Protein AF-A0A662EVR7-F1 (afdb_monomer_lite)

Sequence (201 aa):
MKKLLVILLLVCMLGIVFTGIVSAKATFGSWKKWDESLPPWDSKYWSWIIHAPGRHIPVQVLSPTGNVIFLYAGLAFLDKRDSKKRVLVIVYSSGTADKEYEIPDPRFAIAAFPLEKEEVLIMAYKIENDKSKFFEKWKIPFKDNESVIPKDTDTQFKKIFSEFIVSQMERIHETDVGKFTDQLVPRLQILNKKNYLIKPF

Radius of gyration: 19.15 Å; chains: 1; bounding box: 40×57×56 Å

Secondary structure (DSSP, 8-state):
-HHHHHHHHHHHHHHH-----------BTTB--TTT-PPPTT-TTEEES--STTS-EEEE-SSTT--EEEEEEEEEEE-SS-TT-EEEEEEEEETTS-TTSSS-SEEEEEEEEE-STTEEEEEEEEEETTEEEEEEEEEEE--TT-----TT---HHHHHHHHHHHHHHHHTT---HHHHHHHHS-EEEEEETTEEEEE--

pLDDT: mean 74.79, std 15.51, range [33.59, 94.62]

Structure (mmCIF, N/CA/C/O backbone):
data_AF-A0A662EVR7-F1
#
_entry.id   AF-A0A662EVR7-F1
#
loop_
_atom_site.group_PDB
_atom_site.id
_atom_site.type_symbol
_atom_site.label_atom_id
_atom_site.label_alt_id
_atom_site.label_comp_id
_atom_site.label_asym_id
_atom_site.label_entity_id
_atom_site.label_seq_id
_atom_site.pdbx_PDB_ins_code
_atom_site.Cartn_x
_atom_site.Cartn_y
_atom_site.Cartn_z
_atom_site.occupancy
_atom_site.B_iso_or_equiv
_atom_site.auth_seq_id
_atom_site.auth_comp_id
_atom_site.auth_asym_id
_atom_site.auth_atom_id
_atom_site.pdbx_PDB_model_num
ATOM 1 N N . MET A 1 1 ? 22.089 39.536 27.557 1.00 53.00 1 MET A N 1
ATOM 2 C CA . MET A 1 1 ? 20.693 39.105 27.812 1.00 53.00 1 MET A CA 1
ATOM 3 C C . MET A 1 1 ? 19.896 38.804 26.536 1.00 53.00 1 MET A C 1
ATOM 5 O O . MET A 1 1 ? 19.338 37.722 26.460 1.00 53.00 1 MET A O 1
ATOM 9 N N . LYS A 1 2 ? 19.899 39.659 25.496 1.00 50.12 2 LYS A N 1
ATOM 10 C CA . LYS A 1 2 ? 19.147 39.411 24.239 1.00 50.12 2 LYS A CA 1
ATOM 11 C C . LYS A 1 2 ? 19.520 38.112 23.491 1.00 50.12 2 LYS A C 1
ATOM 13 O O . LYS A 1 2 ? 18.636 37.434 22.993 1.00 50.12 2 LYS A O 1
ATOM 18 N N . LYS A 1 3 ? 20.804 37.722 23.465 1.00 51.88 3 LYS A N 1
ATOM 19 C CA . LYS A 1 3 ? 21.271 36.499 22.770 1.00 51.88 3 LYS A CA 1
ATOM 20 C C . LYS A 1 3 ? 20.808 35.189 23.435 1.00 51.88 3 LYS A C 1
ATOM 22 O O . LYS A 1 3 ? 20.534 34.226 22.736 1.00 51.88 3 LYS A O 1
ATOM 27 N N . LEU A 1 4 ? 20.666 35.178 24.764 1.00 59.06 4 LEU A N 1
ATOM 28 C CA . LEU A 1 4 ? 20.159 34.021 25.519 1.00 59.06 4 LEU A CA 1
ATOM 29 C C . LEU A 1 4 ? 18.654 33.816 25.298 1.00 59.06 4 LEU A C 1
ATOM 31 O O . LEU A 1 4 ? 18.201 32.687 25.168 1.00 59.06 4 LEU A O 1
ATOM 35 N N . LEU A 1 5 ? 17.904 34.914 25.174 1.00 60.78 5 LEU A N 1
ATOM 36 C CA . LEU A 1 5 ? 16.466 34.896 24.896 1.00 60.78 5 LEU A CA 1
ATOM 37 C C . LEU A 1 5 ? 16.150 34.344 23.497 1.00 60.78 5 LEU A C 1
ATOM 39 O O . LEU A 1 5 ? 15.198 33.590 23.346 1.00 60.78 5 LEU A O 1
ATOM 43 N N . VAL A 1 6 ? 16.983 34.656 22.496 1.00 65.56 6 VAL A N 1
ATOM 44 C CA . VAL A 1 6 ? 16.840 34.123 21.128 1.00 65.56 6 VAL A CA 1
ATOM 45 C C . VAL A 1 6 ? 17.130 32.622 21.074 1.00 65.56 6 VAL A C 1
ATOM 47 O O . VAL A 1 6 ? 16.396 31.893 20.416 1.00 65.56 6 VAL A O 1
ATOM 50 N N . ILE A 1 7 ? 18.148 32.144 21.799 1.00 66.25 7 ILE A N 1
ATOM 51 C CA . ILE A 1 7 ? 18.466 30.708 21.877 1.00 66.25 7 ILE A CA 1
ATOM 52 C C . ILE A 1 7 ? 17.344 29.948 22.596 1.00 66.25 7 ILE A C 1
ATOM 54 O O . ILE A 1 7 ? 16.928 28.895 22.123 1.00 66.25 7 ILE A O 1
ATOM 58 N N . LEU A 1 8 ? 16.795 30.505 23.682 1.00 60.19 8 LEU A N 1
ATOM 59 C CA . LEU A 1 8 ? 15.658 29.910 24.389 1.00 60.19 8 LEU A CA 1
ATOM 60 C C . LEU A 1 8 ? 14.407 29.838 23.494 1.00 60.19 8 LEU A C 1
ATOM 62 O O . LEU A 1 8 ? 13.722 28.820 23.478 1.00 60.19 8 LEU A O 1
ATOM 66 N N . LEU A 1 9 ? 14.143 30.883 22.699 1.00 58.50 9 LEU A N 1
ATOM 67 C CA . LEU A 1 9 ? 13.041 30.889 21.734 1.00 58.50 9 LEU A CA 1
ATOM 68 C C . LEU A 1 9 ? 13.241 29.852 20.621 1.00 58.50 9 LEU A C 1
ATOM 70 O O . LEU A 1 9 ? 12.284 29.185 20.244 1.00 58.50 9 LEU A O 1
ATOM 74 N N . LEU A 1 10 ? 14.468 29.691 20.115 1.00 56.59 10 LEU A N 1
ATOM 75 C CA . LEU A 1 10 ? 14.793 28.701 19.084 1.00 56.59 10 LEU A CA 1
ATOM 76 C C . LEU A 1 10 ? 14.650 27.264 19.601 1.00 56.59 10 LEU A C 1
ATOM 78 O O . LEU A 1 10 ? 14.112 26.422 18.890 1.00 56.59 10 LEU A O 1
ATOM 82 N N . VAL A 1 11 ? 15.057 26.991 20.845 1.00 57.16 11 VAL A N 1
ATOM 83 C CA . VAL A 1 11 ? 14.882 25.672 21.480 1.00 57.16 11 VAL A CA 1
ATOM 84 C C . VAL A 1 11 ? 13.404 25.391 21.780 1.00 57.16 11 VAL A C 1
ATOM 86 O O . VAL A 1 11 ? 12.945 24.274 21.551 1.00 57.16 11 VAL A O 1
ATOM 89 N N . CYS A 1 12 ? 12.622 26.396 22.191 1.00 53.69 12 CYS A N 1
ATOM 90 C CA . CYS A 1 12 ? 11.169 26.254 22.333 1.00 53.69 12 CYS A CA 1
ATOM 91 C C . CYS A 1 12 ? 10.475 26.026 20.981 1.00 53.69 12 CYS A C 1
ATOM 93 O O . CYS A 1 12 ? 9.605 25.170 20.889 1.00 53.69 12 CYS A O 1
ATOM 95 N N . MET A 1 13 ? 10.877 26.721 19.914 1.00 47.47 13 MET A N 1
ATOM 96 C CA . MET A 1 13 ? 10.299 26.540 18.574 1.00 47.47 13 MET A CA 1
ATOM 97 C C . MET A 1 13 ? 10.663 25.177 17.967 1.00 47.47 13 MET A C 1
ATOM 99 O O . MET A 1 13 ? 9.810 24.542 17.351 1.00 47.47 13 MET A O 1
ATOM 103 N N . LEU A 1 14 ? 11.882 24.676 18.202 1.00 45.19 14 LEU A N 1
ATOM 104 C CA . LEU A 1 14 ? 12.299 23.326 17.794 1.00 45.19 14 LEU A CA 1
ATOM 105 C C . LEU A 1 14 ? 11.599 22.221 18.606 1.00 45.19 14 LEU A C 1
ATOM 107 O O . LEU A 1 14 ? 11.371 21.135 18.080 1.00 45.19 14 LEU A O 1
ATOM 111 N N . GLY A 1 15 ? 11.206 22.496 19.855 1.00 40.81 15 GLY A N 1
ATOM 112 C CA . GLY A 1 15 ? 10.423 21.575 20.687 1.00 40.81 15 GLY A CA 1
ATOM 113 C C . GLY A 1 15 ? 8.924 21.524 20.361 1.00 40.81 15 GLY A C 1
ATOM 114 O O . GLY A 1 15 ? 8.238 20.612 20.818 1.00 40.81 15 GLY A O 1
ATOM 115 N N . ILE A 1 16 ? 8.403 22.478 19.579 1.00 44.59 16 ILE A N 1
ATOM 116 C CA . ILE A 1 16 ? 6.959 22.637 19.320 1.00 44.59 16 ILE A CA 1
ATOM 117 C C . ILE A 1 16 ? 6.533 22.082 17.943 1.00 44.59 16 ILE A C 1
ATOM 119 O O . ILE A 1 16 ? 5.340 21.899 17.699 1.00 44.59 16 ILE A O 1
ATOM 123 N N . VAL A 1 17 ? 7.464 21.656 17.080 1.00 40.25 17 VAL A N 1
ATOM 124 C CA . VAL A 1 17 ? 7.133 20.910 15.843 1.00 40.25 17 VAL A CA 1
ATOM 125 C C . VAL A 1 17 ? 7.050 19.397 16.100 1.00 40.25 17 VAL A C 1
ATOM 127 O O . VAL A 1 17 ? 7.588 18.575 15.372 1.00 40.25 17 VAL A O 1
ATOM 130 N N . PHE A 1 18 ? 6.341 19.008 17.154 1.00 38.09 18 PHE A N 1
ATOM 131 C CA . PHE A 1 18 ? 5.631 17.730 17.192 1.00 38.09 18 PHE A CA 1
ATOM 132 C C . PHE A 1 18 ? 4.155 18.072 17.351 1.00 38.09 18 PHE A C 1
ATOM 134 O O . PHE A 1 18 ? 3.529 17.845 18.386 1.00 38.09 18 PHE A O 1
ATOM 141 N N . THR A 1 19 ? 3.611 18.706 16.311 1.00 35.38 19 THR A N 1
ATOM 142 C CA . THR A 1 19 ? 2.1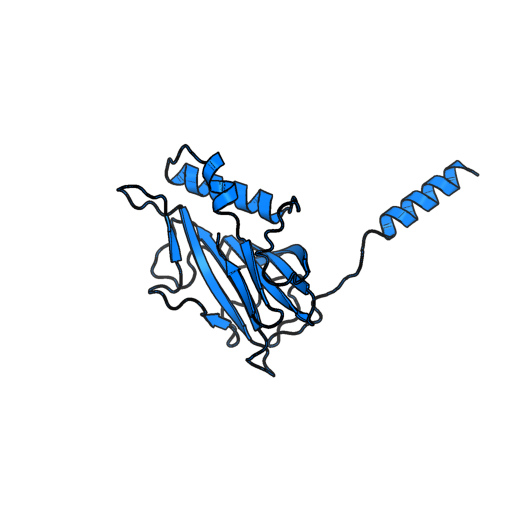79 18.936 16.176 1.00 35.38 19 THR A CA 1
ATOM 143 C C . THR A 1 19 ? 1.477 17.593 16.284 1.00 35.38 19 THR A C 1
ATOM 145 O O . THR A 1 19 ? 1.553 16.756 15.392 1.00 35.38 19 THR A O 1
ATOM 148 N N . GLY A 1 20 ? 0.837 17.384 17.434 1.00 33.59 20 GLY A N 1
ATOM 149 C CA . GLY A 1 20 ? -0.161 16.355 17.663 1.00 33.59 20 GLY A CA 1
ATOM 150 C C . GLY A 1 20 ? 0.249 14.986 17.146 1.00 33.59 20 GLY A C 1
ATOM 151 O O . GLY A 1 20 ? -0.118 14.586 16.040 1.00 33.59 20 GLY A O 1
ATOM 152 N N . ILE A 1 21 ? 0.907 14.208 18.004 1.00 38.97 21 ILE A N 1
ATOM 153 C CA . ILE A 1 21 ? 0.833 12.752 17.937 1.00 38.97 21 ILE A CA 1
ATOM 154 C C . ILE A 1 21 ? -0.654 12.378 18.085 1.00 38.97 21 ILE A C 1
ATOM 156 O O . ILE A 1 21 ? -1.127 11.966 19.139 1.00 38.97 21 ILE A O 1
ATOM 160 N N . VAL A 1 22 ? -1.406 12.461 16.986 1.00 38.53 22 VAL A N 1
ATOM 161 C CA . VAL A 1 22 ? -2.441 11.486 16.678 1.00 38.53 22 VAL A CA 1
ATOM 162 C C . VAL A 1 22 ? -1.641 10.223 16.392 1.00 38.53 22 VAL A C 1
ATOM 164 O O . VAL A 1 22 ? -1.268 9.900 15.262 1.00 38.53 22 VAL A O 1
ATOM 167 N N . SER A 1 23 ? -1.192 9.601 17.483 1.00 39.81 23 SER A N 1
ATOM 168 C CA . SER A 1 23 ? -0.855 8.193 17.490 1.00 39.81 23 SER A CA 1
ATOM 169 C C . SER A 1 23 ? -2.105 7.523 16.957 1.00 39.81 23 SER A C 1
ATOM 171 O O . SER A 1 23 ? -3.216 7.841 17.396 1.00 39.81 23 SER A O 1
ATOM 173 N N . ALA A 1 24 ? -1.937 6.617 16.007 1.00 44.91 24 ALA A N 1
ATOM 174 C CA . ALA A 1 24 ? -2.952 5.629 15.721 1.00 44.91 24 ALA A CA 1
ATOM 175 C C . ALA A 1 24 ? -3.116 4.734 16.972 1.00 44.91 24 ALA A C 1
ATOM 177 O O . ALA A 1 24 ? -2.827 3.547 16.955 1.00 44.91 24 ALA A O 1
ATOM 178 N N . LYS A 1 25 ? -3.617 5.292 18.087 1.00 45.06 25 LYS A N 1
ATOM 179 C CA . LYS A 1 25 ? -4.190 4.538 19.209 1.00 45.06 25 LYS A CA 1
ATOM 180 C C . LYS A 1 25 ? -5.443 3.783 18.762 1.00 45.06 25 LYS A C 1
ATOM 182 O O . LYS A 1 25 ? -5.988 2.992 19.532 1.00 45.06 25 LYS A O 1
ATOM 187 N N . ALA A 1 26 ? -5.898 4.005 17.528 1.00 55.50 26 ALA A N 1
ATOM 188 C CA . ALA A 1 26 ? -6.862 3.165 16.854 1.00 55.50 26 ALA A CA 1
ATOM 189 C C . ALA A 1 26 ? -6.279 1.749 16.712 1.00 55.50 26 ALA A C 1
ATOM 191 O O . ALA A 1 26 ? -5.475 1.441 15.837 1.00 55.50 26 ALA A O 1
ATOM 192 N N . THR A 1 27 ? -6.661 0.889 17.653 1.00 58.12 27 THR A N 1
ATOM 193 C CA . THR A 1 27 ? -6.370 -0.541 17.592 1.00 58.12 27 THR A CA 1
ATOM 194 C C . THR A 1 27 ? -7.280 -1.143 16.529 1.00 58.12 27 THR A C 1
ATOM 196 O O . THR A 1 27 ? -8.492 -1.152 16.721 1.00 58.12 27 THR A O 1
ATOM 199 N N . PHE A 1 28 ? -6.700 -1.653 15.447 1.00 61.59 28 PHE A N 1
ATOM 200 C CA . PHE A 1 28 ? -7.391 -2.491 14.465 1.00 61.59 28 PHE A CA 1
ATOM 201 C C . PHE A 1 28 ? -6.894 -3.927 14.654 1.00 61.59 28 PHE A C 1
ATOM 203 O O . PHE A 1 28 ? -5.722 -4.144 14.961 1.00 61.59 28 PHE A O 1
ATOM 210 N N . GLY A 1 29 ? -7.779 -4.918 14.567 1.00 63.12 29 GLY A N 1
ATOM 211 C CA . GLY A 1 29 ? -7.510 -6.279 15.033 1.00 63.12 29 GLY A CA 1
ATOM 212 C C . GLY A 1 29 ? -6.977 -6.310 16.476 1.00 63.12 29 GLY A C 1
ATOM 213 O O . GLY A 1 29 ? -7.567 -5.751 17.406 1.00 63.12 29 GLY A O 1
ATOM 214 N N . SER A 1 30 ? -5.830 -6.965 16.662 1.00 71.56 30 SER A N 1
ATOM 215 C CA . SER A 1 30 ? -4.995 -6.897 17.873 1.00 71.56 30 SER A CA 1
ATOM 216 C C . SER A 1 30 ? -3.744 -6.025 17.697 1.00 71.56 30 SER A C 1
ATOM 218 O O . SER A 1 30 ? -2.916 -5.968 18.607 1.00 71.56 30 SER A O 1
ATOM 220 N N . TRP A 1 31 ? -3.591 -5.360 16.549 1.00 86.12 31 TRP A N 1
ATOM 221 C CA . TRP A 1 31 ? -2.387 -4.617 16.193 1.00 86.12 31 TRP A CA 1
ATOM 222 C C . TRP A 1 31 ? -2.467 -3.157 16.642 1.00 86.12 31 TRP A C 1
ATOM 224 O O . TRP A 1 31 ? -3.486 -2.483 16.466 1.00 86.12 31 TRP A O 1
ATOM 234 N N . LYS A 1 32 ? -1.374 -2.673 17.237 1.00 83.50 32 LYS A N 1
ATOM 235 C CA . LYS A 1 32 ? -1.261 -1.311 17.788 1.00 83.50 32 LYS A CA 1
ATOM 236 C C . LYS A 1 32 ? -0.024 -0.551 17.315 1.00 83.50 32 LYS A C 1
ATOM 238 O O . LYS A 1 32 ? 0.064 0.641 17.561 1.00 83.50 32 LYS A O 1
ATOM 243 N N . LYS A 1 33 ? 0.912 -1.234 16.654 1.00 89.50 33 LYS A N 1
ATOM 244 C CA . LYS A 1 33 ? 2.243 -0.721 16.309 1.00 89.50 33 LYS A CA 1
ATOM 245 C C . LYS A 1 33 ? 2.304 -0.193 14.879 1.00 89.50 33 LYS A C 1
ATOM 247 O O . LYS A 1 33 ? 3.272 -0.422 14.165 1.00 89.50 33 LYS A O 1
ATOM 252 N N . TRP A 1 34 ? 1.232 0.455 14.427 1.00 89.31 34 TRP A N 1
ATOM 253 C CA . TRP A 1 34 ? 1.135 0.947 13.051 1.00 89.31 34 TRP A CA 1
ATOM 254 C C . TRP A 1 34 ? 2.198 2.006 12.735 1.00 89.31 34 TRP A C 1
ATOM 256 O O . TRP A 1 34 ? 2.583 2.156 11.585 1.00 89.31 34 TRP A O 1
ATOM 266 N N . ASP A 1 35 ? 2.696 2.717 13.738 1.00 89.00 35 ASP A N 1
ATOM 267 C CA . ASP A 1 35 ? 3.814 3.662 13.657 1.00 89.00 35 ASP A CA 1
ATOM 268 C C . ASP A 1 35 ? 5.202 3.000 13.659 1.00 89.00 35 ASP A C 1
ATOM 270 O O . ASP A 1 35 ? 6.202 3.689 13.477 1.00 89.00 35 ASP A O 1
ATOM 274 N N . GLU A 1 36 ? 5.274 1.675 13.800 1.00 91.50 36 GLU A N 1
ATOM 275 C CA . GLU A 1 36 ? 6.500 0.886 13.640 1.00 91.50 36 GLU A CA 1
ATOM 276 C C . GLU A 1 36 ? 6.444 0.084 12.328 1.00 91.50 36 GLU A C 1
ATOM 278 O O . GLU A 1 36 ? 7.330 0.192 11.474 1.00 91.50 36 GLU A O 1
ATOM 283 N N . SER A 1 37 ? 5.384 -0.713 12.155 1.00 94.19 37 SER A N 1
ATOM 284 C CA . SER A 1 37 ? 5.246 -1.687 11.071 1.00 94.19 37 SER A CA 1
ATOM 285 C C . SER A 1 37 ? 3.788 -2.088 10.803 1.00 94.19 37 SER A C 1
ATOM 287 O O . SER A 1 37 ? 2.874 -1.855 11.603 1.00 94.19 37 SER A O 1
ATOM 289 N N . LEU A 1 38 ? 3.563 -2.709 9.646 1.00 93.88 38 LEU A N 1
ATOM 290 C CA . LEU A 1 38 ? 2.324 -3.409 9.333 1.00 93.88 38 LEU A CA 1
ATOM 291 C C . LEU A 1 38 ? 2.157 -4.654 10.224 1.00 93.88 38 LEU A C 1
ATOM 293 O O . LEU A 1 38 ? 3.151 -5.219 10.693 1.00 93.88 38 LEU A O 1
ATOM 297 N N . PRO A 1 39 ? 0.910 -5.113 10.433 1.00 92.75 39 PRO A N 1
ATOM 298 C CA . PRO A 1 39 ? 0.650 -6.421 11.014 1.00 92.75 39 PRO A CA 1
ATOM 299 C C . PRO A 1 39 ? 1.358 -7.543 10.236 1.00 92.75 39 PRO A C 1
ATOM 301 O O . PRO A 1 39 ? 1.472 -7.444 9.013 1.00 92.75 39 PRO A O 1
ATOM 304 N N . PRO A 1 40 ? 1.755 -8.639 10.908 1.00 91.38 40 PRO A N 1
ATOM 305 C CA . PRO A 1 40 ? 2.277 -9.833 10.247 1.00 91.38 40 PRO A CA 1
ATOM 306 C C . PRO A 1 40 ? 1.356 -10.323 9.123 1.00 91.38 40 PRO A C 1
ATOM 308 O O . PRO A 1 40 ? 0.130 -10.309 9.277 1.00 91.38 40 PRO A O 1
ATOM 311 N N . TRP A 1 41 ? 1.936 -10.750 8.000 1.00 89.19 41 TRP A N 1
ATOM 312 C CA . TRP A 1 41 ? 1.191 -11.187 6.811 1.00 89.19 41 TRP A CA 1
ATOM 313 C C . TRP A 1 41 ? 0.319 -12.427 7.059 1.00 89.19 41 TRP A C 1
ATOM 315 O O . TRP A 1 41 ? -0.716 -12.585 6.422 1.00 89.19 41 TRP A O 1
ATOM 325 N N . ASP A 1 42 ? 0.680 -13.262 8.035 1.00 89.38 42 ASP A N 1
ATOM 326 C CA . ASP A 1 42 ? -0.058 -14.455 8.472 1.00 89.38 42 ASP A CA 1
ATOM 327 C C . ASP A 1 42 ? -1.214 -14.148 9.447 1.00 89.38 42 ASP A C 1
ATOM 329 O O . ASP A 1 42 ? -1.908 -15.047 9.931 1.00 89.38 42 ASP A O 1
ATOM 333 N N . SER A 1 43 ? -1.460 -12.871 9.754 1.00 91.38 43 SER A N 1
ATOM 334 C CA . SER A 1 43 ? -2.549 -12.482 10.643 1.00 91.38 43 SER A CA 1
ATOM 335 C C . SER A 1 43 ? -3.920 -12.814 10.049 1.00 91.38 43 SER A C 1
ATOM 337 O O . SER A 1 43 ? -4.298 -12.319 8.990 1.00 91.38 43 SER A O 1
ATOM 339 N N . LYS A 1 44 ? -4.748 -13.535 10.816 1.00 91.69 44 LYS A N 1
ATOM 340 C CA . LYS A 1 44 ? -6.134 -13.888 10.444 1.00 91.69 44 LYS A CA 1
ATOM 341 C C . LYS A 1 44 ? -7.085 -12.706 10.196 1.00 91.69 44 LYS A C 1
ATOM 343 O O . LYS A 1 44 ? -8.231 -12.923 9.819 1.00 91.69 44 LYS A O 1
ATOM 348 N N . TYR A 1 45 ? -6.669 -11.478 10.514 1.00 92.00 45 TYR A N 1
ATOM 349 C CA . TYR A 1 45 ? -7.482 -10.272 10.323 1.00 92.00 45 TYR A CA 1
ATOM 350 C C . TYR A 1 45 ? -7.254 -9.608 8.961 1.00 92.00 45 TYR A C 1
ATOM 352 O O . TYR A 1 45 ? -7.952 -8.641 8.647 1.00 92.00 45 TYR A O 1
ATOM 360 N N . TRP A 1 46 ? -6.304 -10.107 8.164 1.00 92.75 46 TRP A N 1
ATOM 361 C CA . TRP A 1 46 ? -6.180 -9.723 6.766 1.00 92.75 46 TRP A CA 1
ATOM 362 C C . TRP A 1 46 ? -7.337 -10.281 5.946 1.00 92.75 46 TRP A C 1
ATOM 364 O O . TRP A 1 46 ? -7.756 -11.425 6.103 1.00 92.75 46 TRP A O 1
ATOM 374 N N . SER A 1 47 ? -7.839 -9.452 5.043 1.00 91.25 47 SER A N 1
ATOM 375 C CA . SER A 1 47 ? -8.822 -9.830 4.043 1.00 91.25 47 SER A CA 1
ATOM 376 C C . SER A 1 47 ? -8.448 -9.205 2.710 1.00 91.25 47 SER A C 1
ATOM 378 O O . SER A 1 47 ? -8.063 -8.038 2.6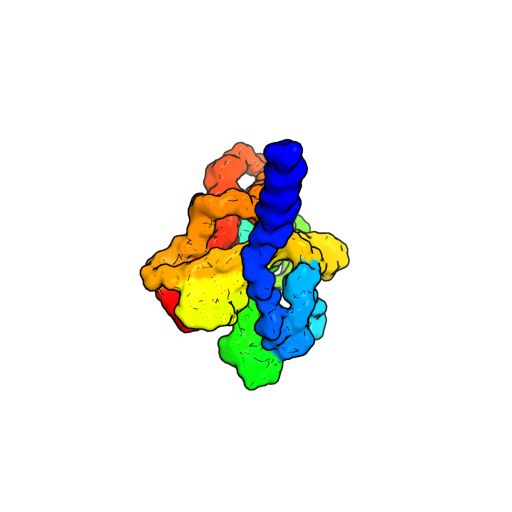44 1.00 91.25 47 SER A O 1
ATOM 380 N N . TRP A 1 48 ? -8.564 -9.980 1.642 1.00 89.38 48 TRP A N 1
ATOM 381 C CA . TRP A 1 48 ? -8.305 -9.511 0.291 1.00 89.38 48 TRP A CA 1
ATOM 382 C C . TRP A 1 48 ? -9.489 -8.704 -0.223 1.00 89.38 48 TRP A C 1
ATOM 384 O O . TRP A 1 48 ? -10.632 -9.142 -0.131 1.00 89.38 48 TRP A O 1
ATOM 394 N N . ILE A 1 49 ? -9.209 -7.517 -0.758 1.00 85.19 49 ILE A N 1
ATOM 395 C CA . ILE A 1 49 ? -10.213 -6.669 -1.416 1.00 85.19 49 ILE A CA 1
ATOM 396 C C . ILE A 1 49 ? -10.236 -6.969 -2.915 1.00 85.19 49 ILE A C 1
ATOM 398 O O . ILE A 1 49 ? -11.285 -6.927 -3.555 1.00 85.19 49 ILE A O 1
ATOM 402 N N . ILE A 1 50 ? -9.065 -7.257 -3.479 1.00 77.62 50 ILE A N 1
ATOM 403 C CA . ILE A 1 50 ? -8.909 -7.579 -4.892 1.00 77.62 50 ILE A CA 1
ATOM 404 C C . ILE A 1 50 ? -9.025 -9.091 -5.067 1.00 77.62 50 ILE A C 1
ATOM 406 O O . ILE A 1 50 ? -8.207 -9.854 -4.560 1.00 77.62 50 ILE A O 1
ATOM 410 N N . HIS A 1 51 ? -10.029 -9.512 -5.833 1.00 75.94 51 HIS A N 1
ATOM 411 C CA . HIS A 1 51 ? -10.299 -10.915 -6.149 1.00 75.94 51 HIS A CA 1
ATOM 412 C C . HIS A 1 51 ? -9.899 -11.257 -7.593 1.00 75.94 51 HIS A C 1
ATOM 414 O O . HIS A 1 51 ? -10.682 -11.827 -8.349 1.00 75.94 51 HIS A O 1
ATOM 420 N N . ALA A 1 52 ? -8.687 -10.870 -7.994 1.00 71.31 52 ALA A N 1
ATOM 421 C CA . ALA A 1 52 ? -8.089 -11.284 -9.263 1.00 71.31 52 ALA A CA 1
ATOM 422 C C . ALA A 1 52 ? -7.356 -12.633 -9.104 1.00 71.31 52 ALA A C 1
ATOM 424 O O . ALA A 1 52 ? -6.916 -12.949 -7.992 1.00 71.31 52 ALA A O 1
ATOM 425 N N . PRO A 1 53 ? -7.169 -13.423 -10.179 1.00 69.38 53 PRO A N 1
ATOM 426 C CA . PRO A 1 53 ? -6.213 -14.532 -10.174 1.00 69.38 53 PRO A CA 1
ATOM 427 C C . PRO A 1 53 ? -4.832 -14.035 -9.710 1.00 69.38 53 PRO A C 1
ATOM 429 O O . PRO A 1 53 ? -4.356 -13.018 -10.203 1.00 69.38 53 PRO A O 1
ATOM 432 N N . GLY A 1 54 ? -4.232 -14.690 -8.711 1.00 71.88 54 GLY A N 1
ATOM 433 C CA . GLY A 1 54 ? -2.978 -14.243 -8.077 1.00 71.88 54 GLY A CA 1
ATOM 434 C C . GLY A 1 54 ? -3.120 -13.110 -7.044 1.00 71.88 54 GLY A C 1
ATOM 435 O O . GLY A 1 54 ? -2.152 -12.786 -6.370 1.00 71.88 54 GLY A O 1
ATOM 436 N N . ARG A 1 55 ? -4.318 -12.528 -6.865 1.00 82.38 55 ARG A N 1
ATOM 437 C CA . ARG A 1 55 ? -4.653 -11.467 -5.883 1.00 82.38 55 ARG A CA 1
ATOM 438 C C . ARG A 1 55 ? -3.894 -10.137 -6.028 1.00 82.38 55 ARG A C 1
ATOM 440 O O . ARG A 1 55 ? -4.011 -9.256 -5.177 1.00 82.38 55 ARG A O 1
ATOM 447 N N . HIS A 1 56 ? -3.220 -9.940 -7.154 1.00 81.25 56 HIS A N 1
ATOM 448 C CA . HIS A 1 56 ? -2.558 -8.696 -7.531 1.00 81.25 56 HIS A CA 1
ATOM 449 C C . HIS A 1 56 ? -2.992 -8.253 -8.932 1.00 81.25 56 HIS A C 1
ATOM 451 O O . HIS A 1 56 ? -3.455 -9.055 -9.744 1.00 81.25 56 HIS A O 1
ATOM 457 N N . ILE A 1 57 ? -2.854 -6.961 -9.222 1.00 84.75 57 ILE A N 1
ATOM 458 C CA . ILE A 1 57 ? -3.166 -6.378 -10.527 1.00 84.75 57 ILE A CA 1
ATOM 459 C C . ILE A 1 57 ? -1.886 -5.781 -11.116 1.00 84.75 57 ILE A C 1
ATOM 461 O O . ILE A 1 57 ? -1.225 -4.978 -10.451 1.00 84.75 57 ILE A O 1
ATOM 465 N N . PRO A 1 58 ? -1.528 -6.147 -12.358 1.00 86.31 58 PRO A N 1
ATOM 466 C CA . PRO A 1 58 ? -0.396 -5.550 -13.037 1.00 86.31 58 PRO A CA 1
ATOM 467 C C . PRO A 1 58 ? -0.724 -4.157 -13.569 1.00 86.31 58 PRO A C 1
ATOM 469 O O . PRO A 1 58 ? -1.755 -3.943 -14.204 1.00 86.31 58 PRO A O 1
ATOM 472 N N . VAL A 1 59 ? 0.203 -3.227 -13.365 1.00 85.38 59 VAL A N 1
ATOM 473 C CA . VAL A 1 59 ? 0.244 -1.934 -14.048 1.00 85.38 59 VAL A CA 1
ATOM 474 C C . VAL A 1 59 ? 1.205 -2.066 -15.212 1.00 85.38 59 VAL A C 1
ATOM 476 O O . VAL A 1 59 ? 2.373 -2.389 -15.013 1.00 85.38 59 VAL A O 1
ATOM 479 N N . GLN A 1 60 ? 0.707 -1.869 -16.427 1.00 83.31 60 GLN A N 1
ATOM 480 C CA . GLN A 1 60 ? 1.442 -2.138 -17.661 1.00 83.31 60 GLN A CA 1
ATOM 481 C C . GLN A 1 60 ? 1.546 -0.882 -18.513 1.00 83.31 60 GLN A C 1
ATOM 483 O O . GLN A 1 60 ? 0.653 -0.032 -18.493 1.00 83.31 60 GLN A O 1
ATOM 488 N N . VAL A 1 61 ? 2.615 -0.800 -19.299 1.00 72.06 61 VAL A N 1
ATOM 489 C CA . VAL A 1 61 ? 2.669 0.138 -20.420 1.00 72.06 61 VAL A CA 1
ATOM 490 C C . VAL A 1 61 ? 1.688 -0.344 -21.489 1.00 72.06 61 VAL A C 1
ATOM 492 O O . VAL A 1 61 ? 1.578 -1.543 -21.750 1.00 72.06 61 VAL A O 1
ATOM 495 N N . LEU A 1 62 ? 0.983 0.587 -22.134 1.00 65.00 62 LEU A N 1
ATOM 496 C CA . LEU A 1 62 ? 0.205 0.295 -23.337 1.00 65.00 62 LEU A CA 1
ATOM 497 C C . LEU A 1 62 ? 1.169 0.074 -24.512 1.00 65.00 62 LEU A C 1
ATOM 499 O O . LEU A 1 62 ? 1.395 0.967 -25.324 1.00 65.00 62 LEU A O 1
ATOM 503 N N . SER A 1 63 ? 1.771 -1.111 -24.575 1.00 60.34 63 SER A N 1
ATOM 504 C CA . SER A 1 63 ? 2.671 -1.534 -25.647 1.00 60.34 63 SER A CA 1
ATOM 505 C C . SER A 1 63 ? 2.317 -2.949 -26.129 1.00 60.34 63 SER A C 1
ATOM 507 O O . SER A 1 63 ? 1.694 -3.713 -25.387 1.00 60.34 63 SER A O 1
ATOM 509 N N . PRO A 1 64 ? 2.737 -3.349 -27.346 1.00 54.75 64 PRO A N 1
ATOM 510 C CA . PRO A 1 64 ? 2.504 -4.702 -27.861 1.00 54.75 64 PRO A CA 1
ATOM 511 C C . PRO A 1 64 ? 3.103 -5.812 -26.986 1.00 54.75 64 PRO A C 1
ATOM 513 O O . PRO A 1 64 ? 2.656 -6.953 -27.054 1.00 54.75 64 PRO A O 1
ATOM 516 N N . THR A 1 65 ? 4.115 -5.489 -26.174 1.00 64.00 65 THR A N 1
ATOM 517 C CA . THR A 1 65 ? 4.771 -6.432 -25.261 1.00 64.00 65 THR A CA 1
ATOM 518 C C . THR A 1 65 ? 4.038 -6.588 -23.928 1.00 64.00 65 THR A C 1
ATOM 520 O O . THR A 1 65 ? 4.306 -7.550 -23.213 1.00 64.00 65 THR A O 1
ATOM 523 N N . GLY A 1 66 ? 3.117 -5.677 -23.576 1.00 67.75 66 GLY A N 1
ATOM 524 C CA . GLY A 1 66 ? 2.379 -5.723 -22.307 1.00 67.75 66 GLY A CA 1
ATOM 525 C C . GLY A 1 66 ? 3.287 -5.655 -21.075 1.00 67.75 66 GLY A C 1
ATOM 526 O O . GLY A 1 66 ? 2.994 -6.267 -20.045 1.00 67.75 66 GLY A O 1
ATOM 527 N N . ASN A 1 67 ? 4.429 -4.966 -21.187 1.00 83.00 67 ASN A N 1
ATOM 528 C CA . ASN A 1 67 ? 5.439 -4.945 -20.133 1.00 83.00 67 ASN A CA 1
ATOM 529 C C . ASN A 1 67 ? 4.855 -4.377 -18.833 1.00 83.00 67 ASN A C 1
ATOM 531 O O . ASN A 1 67 ? 4.377 -3.242 -18.774 1.00 83.00 67 ASN A O 1
ATOM 535 N N . VAL A 1 68 ? 4.926 -5.184 -17.775 1.00 85.31 68 VAL A N 1
ATOM 536 C CA . VAL A 1 68 ? 4.496 -4.807 -16.429 1.00 85.31 68 VAL A CA 1
ATOM 537 C C . VAL A 1 68 ? 5.525 -3.855 -15.832 1.00 85.31 68 VAL A C 1
ATOM 539 O O . VAL A 1 68 ? 6.695 -4.214 -15.703 1.00 85.31 68 VAL A O 1
ATOM 542 N N . ILE A 1 69 ? 5.077 -2.667 -15.436 1.00 86.88 69 ILE A N 1
ATOM 543 C CA . ILE A 1 69 ? 5.853 -1.686 -14.678 1.00 86.88 69 ILE A CA 1
ATOM 544 C C . ILE A 1 69 ? 5.959 -2.188 -13.233 1.00 86.88 69 ILE A C 1
ATOM 546 O O . ILE A 1 69 ? 7.040 -2.549 -12.772 1.00 86.88 69 ILE A O 1
ATOM 550 N N . PHE A 1 70 ? 4.822 -2.299 -12.547 1.00 88.19 70 PHE A N 1
ATOM 551 C CA . PHE A 1 70 ? 4.723 -2.781 -11.170 1.00 88.19 70 PHE A CA 1
ATOM 552 C C . PHE A 1 70 ? 3.416 -3.546 -10.946 1.00 88.19 70 PHE A C 1
ATOM 554 O O . PHE A 1 70 ? 2.514 -3.530 -11.785 1.00 88.19 70 PHE A O 1
ATOM 561 N N . LEU A 1 71 ? 3.309 -4.219 -9.805 1.00 89.00 71 LEU A N 1
ATOM 562 C CA . LEU A 1 71 ? 2.095 -4.903 -9.361 1.00 89.00 71 LEU A CA 1
ATOM 563 C C . LEU A 1 71 ? 1.530 -4.188 -8.132 1.00 89.00 71 LEU A C 1
ATOM 565 O O . LEU A 1 71 ? 2.290 -3.623 -7.341 1.00 89.00 71 LEU A O 1
ATOM 569 N N . TYR A 1 72 ? 0.214 -4.238 -7.937 1.00 89.38 72 TYR A N 1
ATOM 570 C CA . TYR A 1 72 ? -0.387 -3.835 -6.667 1.00 89.38 72 TYR A CA 1
ATOM 571 C C . TYR A 1 72 ? -1.407 -4.849 -6.151 1.00 89.38 72 TYR A C 1
ATOM 573 O O . TYR A 1 72 ? -2.113 -5.502 -6.919 1.00 89.38 72 TYR A O 1
ATOM 581 N N . ALA A 1 73 ? -1.500 -4.941 -4.829 1.00 89.31 73 ALA A N 1
ATOM 582 C CA . ALA A 1 73 ? -2.445 -5.767 -4.092 1.00 89.31 73 ALA A CA 1
ATOM 583 C C . ALA A 1 73 ? -3.270 -4.891 -3.145 1.00 89.31 73 ALA A C 1
ATOM 585 O O . ALA A 1 73 ? -2.746 -3.966 -2.526 1.00 89.31 73 ALA A O 1
ATOM 586 N N . GLY A 1 74 ? -4.565 -5.182 -3.026 1.00 89.25 74 GLY A N 1
ATOM 587 C CA . GLY A 1 74 ? -5.493 -4.452 -2.165 1.00 89.25 74 GLY A CA 1
ATOM 588 C C . GLY A 1 74 ? -5.984 -5.335 -1.029 1.00 89.25 74 GLY A C 1
ATOM 589 O O . GLY A 1 74 ? -6.633 -6.356 -1.271 1.00 89.25 74 GLY A O 1
ATOM 590 N N . LEU A 1 75 ? -5.709 -4.918 0.204 1.00 91.12 75 LEU A N 1
ATOM 591 C CA . LEU A 1 75 ? -6.043 -5.632 1.429 1.00 91.12 75 LEU A CA 1
ATOM 592 C C . LEU A 1 75 ? -6.839 -4.751 2.395 1.00 91.12 75 LEU A C 1
ATOM 594 O O . LEU A 1 75 ? -6.766 -3.523 2.380 1.00 91.12 75 LEU A O 1
ATOM 598 N N . ALA A 1 76 ? -7.586 -5.400 3.277 1.00 90.69 76 ALA A N 1
ATOM 599 C CA . ALA A 1 76 ? -8.223 -4.809 4.438 1.00 90.69 76 ALA A CA 1
ATOM 600 C C . ALA A 1 76 ? -7.697 -5.490 5.703 1.00 90.69 76 ALA A C 1
ATOM 602 O O . ALA A 1 76 ? -7.680 -6.717 5.776 1.00 90.69 76 ALA A O 1
ATOM 603 N N . PHE A 1 77 ? -7.338 -4.708 6.718 1.00 91.56 77 PHE A N 1
ATOM 604 C CA . PHE A 1 77 ? -7.104 -5.226 8.065 1.00 91.56 77 PHE A CA 1
ATOM 605 C C . PHE A 1 77 ? -8.310 -4.927 8.951 1.00 91.56 77 PHE A C 1
ATOM 607 O O . PHE A 1 77 ? -8.620 -3.759 9.208 1.00 91.56 77 PHE A O 1
ATOM 614 N N . LEU A 1 78 ? -9.018 -5.968 9.383 1.00 89.50 78 LEU A N 1
ATOM 615 C CA . LEU A 1 78 ? -10.312 -5.845 10.060 1.00 89.50 78 LEU A CA 1
ATOM 616 C C . LEU A 1 78 ? -10.159 -5.572 11.569 1.00 89.50 78 LEU A C 1
ATOM 618 O O . LEU A 1 78 ? -9.278 -6.125 12.232 1.00 89.50 78 LEU A O 1
ATOM 622 N N . ASP A 1 79 ? -11.037 -4.747 12.155 1.00 84.31 79 ASP A N 1
ATOM 623 C CA . ASP A 1 79 ? -11.165 -4.653 13.617 1.00 84.31 79 ASP A CA 1
ATOM 624 C C . ASP A 1 79 ? -11.735 -5.970 14.166 1.00 84.31 79 ASP A C 1
ATOM 626 O O . ASP A 1 79 ? -12.724 -6.505 13.667 1.00 84.31 79 ASP A O 1
ATOM 630 N N . LYS A 1 80 ? -11.112 -6.497 15.226 1.00 83.56 80 LYS A N 1
ATOM 631 C CA . LYS A 1 80 ? -11.527 -7.761 15.853 1.00 83.56 80 LYS A CA 1
ATOM 632 C C . LYS A 1 80 ? -12.928 -7.702 16.481 1.00 83.56 80 LYS A C 1
ATOM 634 O O . LYS A 1 80 ? -13.512 -8.747 16.740 1.00 83.56 80 LYS A O 1
ATOM 639 N N . ARG A 1 81 ? -13.420 -6.503 16.811 1.00 82.06 81 ARG A N 1
ATOM 640 C CA . ARG A 1 81 ? -14.711 -6.243 17.474 1.00 82.06 81 ARG A CA 1
ATOM 641 C C . ARG A 1 81 ? -15.803 -5.859 16.481 1.00 82.06 81 ARG A C 1
ATOM 643 O O . ARG A 1 81 ? -16.973 -6.022 16.798 1.00 82.06 81 ARG A O 1
ATOM 650 N N . ASP A 1 82 ? -15.428 -5.313 15.328 1.00 79.94 82 ASP A N 1
ATOM 651 C CA . ASP A 1 82 ? -16.360 -4.821 14.315 1.00 79.94 82 ASP A CA 1
ATOM 652 C C . ASP A 1 82 ? -15.731 -4.930 12.922 1.00 79.94 82 ASP A C 1
ATOM 654 O O . ASP A 1 82 ? -14.957 -4.070 12.508 1.00 79.94 82 ASP A O 1
ATOM 658 N N . SER A 1 83 ? -16.101 -5.964 12.167 1.00 76.06 83 SER A N 1
ATOM 659 C CA . SER A 1 83 ? -15.574 -6.202 10.817 1.00 76.06 83 SER A CA 1
ATOM 660 C C . SER A 1 83 ? -15.932 -5.106 9.807 1.00 76.06 83 SER A C 1
ATOM 662 O O . SER A 1 83 ? -15.342 -5.055 8.726 1.00 76.06 83 SER A O 1
ATOM 664 N N . LYS A 1 84 ? -16.865 -4.201 10.138 1.00 77.94 84 LYS A N 1
ATOM 665 C CA . LYS A 1 84 ? -17.156 -3.018 9.315 1.00 77.94 84 LYS A CA 1
ATOM 666 C C . LYS A 1 84 ? -16.079 -1.944 9.461 1.00 77.94 84 LYS A C 1
ATOM 668 O O . LYS A 1 84 ? -15.922 -1.125 8.556 1.00 77.94 84 LYS A O 1
ATOM 673 N N . LYS A 1 85 ? -15.320 -1.946 10.562 1.00 80.81 85 LYS A N 1
ATOM 674 C CA . LYS A 1 85 ? -14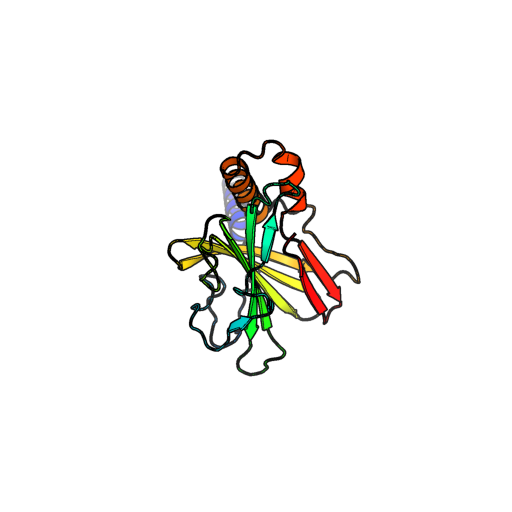.147 -1.089 10.751 1.00 80.81 85 LYS A CA 1
ATOM 675 C C . LYS A 1 85 ? -12.916 -1.793 10.206 1.00 80.81 85 LYS A C 1
ATOM 677 O O . LYS A 1 85 ? -12.585 -2.906 10.606 1.00 80.81 85 LYS A O 1
ATOM 682 N N . ARG A 1 86 ? -12.223 -1.122 9.294 1.00 86.12 86 ARG A N 1
ATOM 683 C CA . ARG A 1 86 ? -11.051 -1.673 8.620 1.00 86.12 86 ARG A CA 1
ATOM 684 C C . ARG A 1 86 ? -10.041 -0.592 8.285 1.00 86.12 86 ARG A C 1
ATOM 686 O O . ARG A 1 86 ? -10.417 0.556 8.057 1.00 86.12 86 ARG A O 1
ATOM 693 N N . VAL A 1 87 ? -8.786 -1.002 8.196 1.00 88.19 87 VAL A N 1
ATOM 694 C CA . VAL A 1 87 ? -7.723 -0.237 7.541 1.00 88.19 87 VAL A CA 1
ATOM 695 C C . VAL A 1 87 ? -7.618 -0.747 6.115 1.00 88.19 87 VAL A C 1
ATOM 697 O O . VAL A 1 87 ? -7.499 -1.954 5.914 1.00 88.19 87 VAL A O 1
ATOM 700 N N . LEU A 1 88 ? -7.692 0.146 5.132 1.00 88.38 88 LEU A N 1
ATOM 701 C CA . LEU A 1 88 ? -7.421 -0.220 3.741 1.00 88.38 88 LEU A CA 1
ATOM 702 C C . LEU A 1 88 ? -5.919 -0.156 3.514 1.00 88.38 88 LEU A C 1
ATOM 704 O O . LEU A 1 88 ? -5.300 0.833 3.893 1.00 88.38 88 LEU A O 1
ATOM 708 N N . VAL A 1 89 ? -5.343 -1.178 2.900 1.00 90.50 89 VAL A N 1
ATOM 709 C CA . VAL A 1 89 ? -3.912 -1.254 2.626 1.00 90.50 89 VAL A CA 1
ATOM 710 C C . VAL A 1 89 ? -3.713 -1.572 1.155 1.00 90.50 89 VAL A C 1
ATOM 712 O O . VAL A 1 89 ? -4.271 -2.547 0.657 1.00 90.50 89 VAL A O 1
ATOM 715 N N . ILE A 1 90 ? -2.925 -0.757 0.458 1.00 90.56 90 ILE A N 1
ATOM 716 C CA . ILE A 1 90 ? -2.387 -1.131 -0.851 1.00 90.56 90 ILE A CA 1
ATOM 717 C C . ILE A 1 90 ? -0.919 -1.463 -0.682 1.00 90.56 90 ILE A C 1
ATOM 719 O O . ILE A 1 90 ? -0.180 -0.677 -0.090 1.00 90.56 90 ILE A O 1
ATOM 723 N N . VAL A 1 91 ? -0.518 -2.609 -1.217 1.00 91.62 91 VAL A N 1
ATOM 724 C CA . VAL A 1 91 ? 0.875 -3.039 -1.303 1.00 91.62 91 VAL A CA 1
ATOM 725 C C . VAL A 1 91 ? 1.319 -2.938 -2.756 1.00 91.62 91 VAL A C 1
ATOM 727 O O . VAL A 1 91 ? 0.581 -3.347 -3.649 1.00 91.62 91 VAL A O 1
ATOM 730 N N . TYR A 1 92 ? 2.507 -2.388 -2.980 1.00 91.06 92 TYR A N 1
ATOM 731 C CA . TYR A 1 92 ? 3.133 -2.237 -4.288 1.00 91.06 92 TYR A CA 1
ATOM 732 C C . TYR A 1 92 ? 4.366 -3.121 -4.371 1.00 91.06 92 TYR A C 1
ATOM 734 O O . TYR A 1 92 ? 5.180 -3.162 -3.443 1.00 91.06 92 TYR A O 1
ATOM 742 N N . SER A 1 93 ? 4.505 -3.774 -5.511 1.00 91.06 93 SER A N 1
ATOM 743 C CA . SER A 1 93 ? 5.469 -4.832 -5.776 1.00 91.06 93 SER A CA 1
ATOM 744 C C . SER A 1 93 ? 6.185 -4.585 -7.097 1.00 91.06 93 SER A C 1
ATOM 746 O O . SER A 1 93 ? 5.643 -3.922 -7.984 1.00 91.06 93 SER A O 1
ATOM 748 N N . SER A 1 94 ? 7.397 -5.117 -7.249 1.00 88.25 94 SER A N 1
ATOM 749 C CA . SER A 1 94 ? 8.127 -5.015 -8.518 1.00 88.25 94 SER A CA 1
ATOM 750 C C . SER A 1 94 ? 7.397 -5.744 -9.655 1.00 88.25 94 SER A C 1
ATOM 752 O O . SER A 1 94 ? 6.623 -6.676 -9.434 1.00 88.25 94 SER A O 1
ATOM 754 N N . GLY A 1 95 ? 7.640 -5.325 -10.900 1.00 81.44 95 GLY A N 1
ATOM 755 C CA . GLY A 1 95 ? 7.040 -5.963 -12.079 1.00 81.44 95 GLY A CA 1
ATOM 756 C C . GLY A 1 95 ? 7.704 -7.279 -12.510 1.00 81.44 95 GLY A C 1
ATOM 757 O O . GLY A 1 95 ? 7.302 -7.848 -13.520 1.00 81.44 95 GLY A O 1
ATOM 758 N N . THR A 1 96 ? 8.733 -7.747 -11.795 1.00 74.81 96 THR A N 1
ATOM 759 C CA . THR A 1 96 ? 9.515 -8.961 -12.120 1.00 74.81 96 THR A CA 1
ATOM 760 C C . THR A 1 96 ? 9.112 -10.196 -11.337 1.00 74.81 96 THR A C 1
ATOM 762 O O . THR A 1 96 ? 9.663 -11.269 -11.566 1.00 74.81 96 THR A O 1
ATOM 765 N N . ALA A 1 97 ? 8.245 -10.035 -10.349 1.00 65.62 97 ALA A N 1
ATOM 766 C CA . ALA A 1 97 ? 8.040 -11.057 -9.351 1.00 65.62 97 ALA A CA 1
ATOM 767 C C . ALA A 1 97 ? 7.096 -12.159 -9.869 1.00 65.62 97 ALA A C 1
ATOM 769 O O . ALA A 1 97 ? 6.198 -11.895 -10.674 1.00 65.62 97 ALA A O 1
ATOM 770 N N . ASP A 1 98 ? 7.350 -13.400 -9.448 1.00 64.44 98 ASP A N 1
ATOM 771 C CA . ASP A 1 98 ? 6.616 -14.569 -9.928 1.00 64.44 98 ASP A CA 1
ATOM 772 C C . ASP A 1 98 ? 5.123 -14.443 -9.589 1.00 64.44 98 ASP A C 1
ATOM 774 O O . ASP A 1 98 ? 4.754 -14.151 -8.448 1.00 64.44 98 ASP A O 1
ATOM 778 N N . LYS A 1 99 ? 4.258 -14.646 -10.587 1.00 63.16 99 LYS A N 1
ATOM 779 C CA . LYS A 1 99 ? 2.805 -14.444 -10.461 1.00 63.16 99 LYS A CA 1
ATOM 780 C C . LYS A 1 99 ? 2.142 -15.489 -9.560 1.00 63.16 99 LYS A C 1
ATOM 782 O O . LYS A 1 99 ? 0.955 -15.361 -9.267 1.00 63.16 99 LYS A O 1
ATOM 787 N N . GLU A 1 100 ? 2.881 -16.514 -9.142 1.00 63.88 100 GLU A N 1
ATOM 788 C CA . GLU A 1 100 ? 2.378 -17.579 -8.273 1.00 63.88 100 GLU A CA 1
ATOM 789 C C . GLU A 1 100 ? 2.160 -17.141 -6.815 1.00 63.88 100 GLU A C 1
ATOM 791 O O . GLU A 1 100 ? 1.335 -17.738 -6.121 1.00 63.88 100 GLU A O 1
ATOM 796 N N . TYR A 1 101 ? 2.829 -16.084 -6.341 1.00 66.94 101 TYR A N 1
ATOM 797 C CA . TYR A 1 101 ? 2.643 -15.595 -4.969 1.00 66.94 101 TYR A CA 1
ATOM 798 C C . TYR A 1 101 ? 1.488 -14.594 -4.862 1.00 66.94 101 TYR A C 1
ATOM 800 O O . TYR A 1 101 ? 1.252 -13.783 -5.757 1.00 66.94 101 TYR A O 1
ATOM 808 N N . GLU A 1 102 ? 0.806 -14.594 -3.710 1.00 75.44 102 GLU A N 1
ATOM 809 C CA . GLU A 1 102 ? -0.314 -13.675 -3.466 1.00 75.44 102 GLU A CA 1
ATOM 810 C C . GLU A 1 102 ? 0.133 -12.195 -3.448 1.00 75.44 102 GLU A C 1
ATOM 812 O O . GLU A 1 102 ? -0.568 -11.331 -3.971 1.00 75.44 102 GLU A O 1
ATOM 817 N N . ILE A 1 103 ? 1.314 -11.897 -2.882 1.00 81.25 103 ILE A N 1
ATOM 818 C CA . ILE A 1 103 ? 1.993 -10.5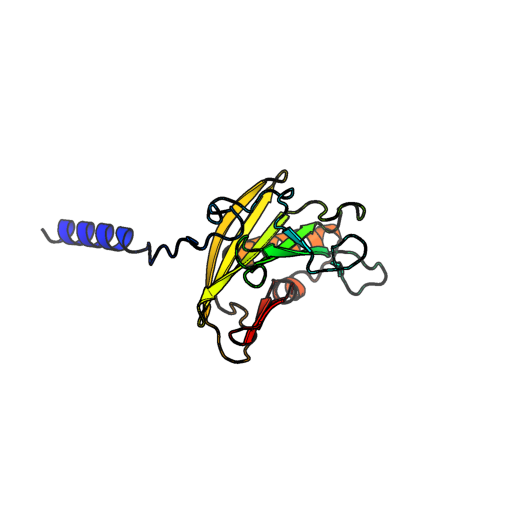89 -2.965 1.00 81.25 103 ILE A CA 1
ATOM 819 C C . ILE A 1 103 ? 3.469 -10.838 -3.294 1.00 81.25 103 ILE A C 1
ATOM 821 O O . ILE A 1 103 ? 4.259 -11.109 -2.389 1.00 81.25 103 ILE A O 1
ATOM 825 N N . PRO A 1 104 ? 3.869 -10.782 -4.568 1.00 86.00 104 PRO A N 1
ATOM 826 C CA . PRO A 1 104 ? 5.227 -11.141 -4.950 1.00 86.00 104 PRO A CA 1
ATOM 827 C C . PRO A 1 104 ? 6.159 -9.922 -4.763 1.00 86.00 104 PRO A C 1
ATOM 829 O O . PRO A 1 104 ? 5.807 -8.820 -5.164 1.00 86.00 104 PRO A O 1
ATOM 832 N N . ASP A 1 105 ? 7.323 -10.080 -4.121 1.00 88.06 105 ASP A N 1
ATOM 833 C CA . ASP A 1 105 ? 8.338 -9.018 -3.898 1.00 88.06 105 ASP A CA 1
ATOM 834 C C . ASP A 1 105 ? 7.781 -7.628 -3.474 1.00 88.06 105 ASP A C 1
ATOM 836 O O . ASP A 1 105 ? 7.922 -6.637 -4.207 1.00 88.06 105 ASP A O 1
ATOM 840 N N . PRO A 1 106 ? 7.103 -7.527 -2.314 1.00 91.19 106 PRO A N 1
ATOM 841 C CA . PRO A 1 106 ? 6.535 -6.269 -1.838 1.00 91.19 106 PRO A CA 1
ATOM 842 C C . PRO A 1 106 ? 7.621 -5.234 -1.516 1.00 91.19 106 PRO A C 1
ATOM 844 O O . PRO A 1 106 ? 8.588 -5.517 -0.811 1.00 91.19 106 PRO A O 1
ATOM 847 N N . ARG A 1 107 ? 7.432 -3.997 -1.989 1.00 93.06 107 ARG A N 1
ATOM 848 C CA . ARG A 1 107 ? 8.381 -2.879 -1.821 1.00 93.06 107 ARG A CA 1
ATOM 849 C C . ARG A 1 107 ? 7.827 -1.733 -0.991 1.00 93.06 107 ARG A C 1
ATOM 851 O O . ARG A 1 107 ? 8.554 -1.144 -0.191 1.00 93.06 107 ARG A O 1
ATOM 858 N N . PHE A 1 108 ? 6.544 -1.427 -1.154 1.00 91.50 108 PHE A N 1
ATOM 859 C CA . PHE A 1 108 ? 5.893 -0.318 -0.461 1.00 91.50 108 PHE A CA 1
ATOM 860 C C . PHE A 1 108 ? 4.489 -0.691 -0.033 1.00 91.50 108 PHE A C 1
ATOM 862 O O . PHE A 1 108 ? 3.834 -1.511 -0.671 1.00 91.50 108 PHE A O 1
ATOM 869 N N . ALA A 1 109 ? 3.996 -0.034 1.008 1.00 92.00 109 ALA A N 1
ATOM 870 C CA . ALA A 1 109 ? 2.588 -0.087 1.343 1.00 92.00 109 ALA A CA 1
ATOM 871 C C . ALA A 1 109 ? 2.070 1.264 1.818 1.00 92.00 109 ALA A C 1
ATOM 873 O O . ALA A 1 109 ? 2.791 2.034 2.454 1.00 92.00 109 ALA A O 1
ATOM 874 N N . ILE A 1 110 ? 0.796 1.512 1.542 1.00 90.56 110 ILE A N 1
ATOM 875 C CA . ILE A 1 110 ? 0.041 2.633 2.092 1.00 90.56 110 ILE A CA 1
ATOM 876 C C . ILE A 1 110 ? -1.138 2.066 2.866 1.00 90.56 110 ILE A C 1
ATOM 878 O O . ILE A 1 110 ? -1.913 1.290 2.311 1.00 90.56 110 ILE A O 1
ATOM 882 N N . ALA A 1 111 ? -1.297 2.489 4.114 1.00 90.00 111 ALA A N 1
ATOM 883 C CA . ALA A 1 111 ? -2.437 2.171 4.958 1.00 90.00 111 ALA A CA 1
ATOM 884 C C . ALA A 1 111 ? -3.306 3.418 5.178 1.00 90.00 111 ALA A C 1
ATOM 886 O O . ALA A 1 111 ? -2.799 4.465 5.578 1.00 90.00 111 ALA A O 1
ATOM 887 N N . ALA A 1 112 ? -4.612 3.299 4.940 1.00 86.44 112 ALA A N 1
ATOM 888 C CA . ALA A 1 112 ? -5.601 4.350 5.146 1.00 86.44 112 ALA A CA 1
ATOM 889 C C . ALA A 1 112 ? -6.556 3.998 6.290 1.00 86.44 112 ALA A C 1
ATOM 891 O O . ALA A 1 112 ? -7.367 3.065 6.204 1.00 86.44 112 ALA A O 1
ATOM 892 N N . PHE A 1 113 ? -6.472 4.796 7.350 1.00 84.75 113 PHE A N 1
ATOM 893 C CA . PHE A 1 113 ? -7.236 4.655 8.577 1.00 84.75 113 PHE A CA 1
ATOM 894 C C . PHE A 1 113 ? -8.401 5.646 8.585 1.00 84.75 113 PHE A C 1
ATOM 896 O O . PHE A 1 113 ? -8.185 6.850 8.408 1.00 84.75 113 PHE A O 1
ATOM 903 N N . PRO A 1 114 ? -9.624 5.186 8.871 1.00 75.12 114 PRO A N 1
ATOM 904 C CA . PRO A 1 114 ? -10.726 6.089 9.147 1.00 75.12 114 PRO A CA 1
ATOM 905 C C . PRO A 1 114 ? -10.543 6.655 10.563 1.00 75.12 114 PRO A C 1
ATOM 907 O O . PRO A 1 114 ? -10.652 5.907 11.535 1.00 75.12 114 PRO A O 1
ATOM 910 N N . LEU A 1 115 ? -10.238 7.951 10.697 1.00 62.84 115 LEU A N 1
ATOM 911 C CA . LEU A 1 115 ? -9.951 8.573 12.001 1.00 62.84 115 LEU A CA 1
ATOM 912 C C . LEU A 1 115 ? -11.186 9.068 12.767 1.00 62.84 115 LEU A C 1
ATOM 914 O O . LEU A 1 115 ? -11.036 9.363 13.943 1.00 62.84 115 LEU A O 1
ATOM 918 N N . GLU A 1 116 ? -12.360 9.091 12.122 1.00 62.78 116 GLU A N 1
ATOM 919 C CA . GLU A 1 116 ? -13.668 9.646 12.536 1.00 62.78 116 GLU A CA 1
ATOM 920 C C . GLU A 1 116 ? -14.080 10.814 11.628 1.00 62.78 116 GLU A C 1
ATOM 922 O O . GLU A 1 116 ? -13.302 11.735 11.437 1.00 62.78 116 GLU A O 1
ATOM 927 N N . LYS A 1 117 ? -15.296 10.698 11.055 1.00 61.34 117 LYS A N 1
ATOM 928 C CA . LYS A 1 117 ? -16.160 11.589 10.229 1.00 61.34 117 LYS A CA 1
ATOM 929 C C . LYS A 1 117 ? -15.581 12.689 9.314 1.00 61.34 117 LYS A C 1
ATOM 931 O O . LYS A 1 117 ? -16.292 13.057 8.380 1.00 61.34 117 LYS A O 1
ATOM 936 N N . GLU A 1 118 ? -14.379 13.209 9.531 1.00 69.94 118 GLU A N 1
ATOM 937 C CA . GLU A 1 118 ? -13.838 14.406 8.875 1.00 69.94 118 GLU A CA 1
ATOM 938 C C . GLU A 1 118 ? -12.429 14.234 8.291 1.00 69.94 118 GLU A C 1
ATOM 940 O O . GLU A 1 118 ? -12.056 15.028 7.436 1.00 69.94 118 GLU A O 1
ATOM 945 N N . GLU A 1 119 ? -11.669 13.193 8.647 1.00 76.75 119 GLU A N 1
ATOM 946 C CA . GLU A 1 119 ? -10.343 12.948 8.057 1.00 76.75 119 GLU A CA 1
ATOM 947 C C . GLU A 1 119 ? -9.975 11.457 7.929 1.00 76.75 119 GLU A C 1
ATOM 949 O O . GLU A 1 119 ? -10.458 10.585 8.661 1.00 76.75 119 GLU A O 1
ATOM 954 N N . VAL A 1 120 ? -9.074 11.174 6.986 1.00 79.69 120 VAL A N 1
ATOM 955 C CA . VAL A 1 120 ? -8.378 9.894 6.810 1.00 79.69 120 VAL A CA 1
ATOM 956 C C . VAL A 1 120 ? -6.916 10.091 7.191 1.00 79.69 120 VAL A C 1
ATOM 958 O O . VAL A 1 120 ? -6.255 10.992 6.676 1.00 79.69 120 VAL A O 1
ATOM 961 N N . LEU A 1 121 ? -6.389 9.234 8.063 1.00 83.44 121 LEU A N 1
ATOM 962 C CA . LEU A 1 121 ? -4.946 9.145 8.283 1.00 83.44 121 LEU A CA 1
ATOM 963 C C . LEU A 1 121 ? -4.357 8.185 7.268 1.00 83.44 121 LEU A C 1
ATOM 965 O O . LEU A 1 121 ? -4.829 7.059 7.128 1.00 83.44 121 LEU A O 1
ATOM 969 N N . ILE A 1 122 ? -3.301 8.624 6.607 1.00 85.62 122 ILE A N 1
ATOM 970 C CA . ILE A 1 122 ? -2.503 7.806 5.717 1.00 85.62 122 ILE A CA 1
ATOM 971 C C . ILE A 1 122 ? -1.155 7.545 6.371 1.00 85.62 122 ILE A C 1
ATOM 973 O O . ILE A 1 122 ? -0.550 8.452 6.942 1.00 85.62 122 ILE A O 1
ATOM 977 N N . MET A 1 123 ? -0.696 6.301 6.295 1.00 88.94 123 MET A N 1
ATOM 978 C CA . MET A 1 123 ? 0.633 5.887 6.732 1.00 88.94 123 MET A CA 1
ATOM 979 C C . MET A 1 123 ? 1.321 5.129 5.604 1.00 88.94 123 MET A C 1
ATOM 981 O O . MET A 1 123 ? 0.703 4.273 4.971 1.00 88.94 123 MET A O 1
ATOM 985 N N . ALA A 1 124 ? 2.590 5.436 5.369 1.00 90.25 124 ALA A N 1
ATOM 986 C CA . ALA A 1 124 ? 3.416 4.807 4.355 1.00 90.25 124 ALA A CA 1
ATOM 987 C C . ALA A 1 124 ? 4.525 3.958 4.984 1.00 90.25 124 ALA A C 1
ATOM 989 O O . ALA A 1 124 ? 5.129 4.321 6.002 1.00 90.25 124 ALA A O 1
ATOM 990 N N . TYR A 1 125 ? 4.794 2.826 4.338 1.00 92.94 125 TYR A N 1
ATOM 991 C CA . TYR A 1 125 ? 5.765 1.830 4.768 1.00 92.94 125 TYR A CA 1
ATOM 992 C C . TYR A 1 125 ? 6.676 1.443 3.610 1.00 92.94 125 TYR A C 1
ATOM 994 O O . TYR A 1 125 ? 6.217 1.272 2.478 1.00 92.94 125 TYR A O 1
ATOM 1002 N N . LYS A 1 126 ? 7.960 1.256 3.912 1.00 93.75 126 LYS A N 1
ATOM 1003 C CA . LYS A 1 126 ? 8.912 0.568 3.037 1.00 93.75 126 LYS A CA 1
ATOM 1004 C C . LYS A 1 126 ? 8.972 -0.896 3.452 1.00 93.75 126 LYS A C 1
ATOM 1006 O O . LYS A 1 126 ? 8.909 -1.177 4.647 1.00 93.75 126 LYS A O 1
ATOM 1011 N N . ILE A 1 127 ? 9.072 -1.811 2.500 1.00 93.06 127 ILE A N 1
ATOM 1012 C CA . ILE A 1 127 ? 9.127 -3.251 2.755 1.00 93.06 127 ILE A CA 1
ATOM 1013 C C . ILE A 1 127 ? 10.446 -3.788 2.203 1.00 93.06 127 ILE A C 1
ATOM 1015 O O . ILE A 1 127 ? 10.773 -3.597 1.033 1.00 93.06 127 ILE A O 1
ATOM 1019 N N . GLU A 1 128 ? 11.224 -4.419 3.077 1.00 89.50 128 GLU A N 1
ATOM 1020 C CA . GLU A 1 128 ? 12.516 -5.025 2.756 1.00 89.50 128 GLU A CA 1
ATOM 1021 C C . GLU A 1 128 ? 12.611 -6.372 3.471 1.00 89.50 128 GLU A C 1
ATOM 1023 O O . GLU A 1 128 ? 12.423 -6.434 4.687 1.00 89.50 128 GLU A O 1
ATOM 1028 N N . ASN A 1 129 ? 12.913 -7.448 2.736 1.00 85.75 129 ASN A N 1
ATOM 1029 C CA . ASN A 1 129 ? 13.007 -8.808 3.286 1.00 85.75 129 ASN A CA 1
ATOM 1030 C C . ASN A 1 129 ? 11.776 -9.170 4.144 1.00 85.75 129 ASN A C 1
ATOM 1032 O O . ASN A 1 129 ? 11.910 -9.541 5.311 1.00 85.75 129 ASN A O 1
ATOM 1036 N N . ASP A 1 130 ? 10.581 -8.929 3.592 1.00 82.75 130 ASP A N 1
ATOM 1037 C CA . ASP A 1 130 ? 9.260 -9.123 4.217 1.00 82.75 130 ASP A CA 1
ATOM 1038 C C . ASP A 1 130 ? 8.980 -8.305 5.485 1.00 82.75 130 ASP A C 1
ATOM 1040 O O . ASP A 1 130 ? 7.918 -8.434 6.101 1.00 82.75 130 ASP A O 1
ATOM 1044 N N . LYS A 1 131 ? 9.890 -7.403 5.864 1.00 89.25 131 LYS A N 1
ATOM 1045 C CA . LYS A 1 131 ? 9.732 -6.515 7.014 1.00 89.25 131 LYS A CA 1
ATOM 1046 C C . LYS A 1 131 ? 9.311 -5.135 6.546 1.00 89.25 131 LYS A C 1
ATOM 1048 O O . LYS A 1 131 ? 10.056 -4.426 5.874 1.00 89.25 131 LYS A O 1
ATOM 1053 N N . SER A 1 132 ? 8.114 -4.731 6.952 1.00 94.62 132 SER A N 1
ATOM 1054 C CA . SER A 1 132 ? 7.645 -3.362 6.765 1.00 94.62 132 SER A CA 1
ATOM 1055 C C . SER A 1 132 ? 8.245 -2.427 7.817 1.00 94.62 132 SER A C 1
ATOM 1057 O O . SER A 1 132 ? 8.258 -2.771 9.002 1.00 94.62 132 SER A O 1
ATOM 1059 N N . LYS A 1 133 ? 8.636 -1.224 7.406 1.00 94.38 133 LYS A N 1
ATOM 1060 C CA . LYS A 1 133 ? 9.078 -0.136 8.275 1.00 94.38 133 LYS A CA 1
ATOM 1061 C C . LYS A 1 133 ? 8.306 1.133 7.943 1.00 94.38 133 LYS A C 1
ATOM 1063 O O . LYS A 1 133 ? 8.320 1.587 6.797 1.00 94.38 133 LYS A O 1
ATOM 1068 N N . PHE A 1 134 ? 7.637 1.691 8.945 1.00 92.88 134 PHE A N 1
ATOM 1069 C CA . PHE A 1 134 ? 6.976 2.989 8.847 1.00 92.88 134 PHE A CA 1
ATOM 1070 C C . PHE A 1 134 ? 7.992 4.095 8.529 1.00 92.88 134 PHE A C 1
ATOM 1072 O O . PHE A 1 134 ? 9.099 4.094 9.076 1.00 92.88 134 PHE A O 1
ATOM 1079 N N . PHE A 1 135 ? 7.618 5.044 7.669 1.00 90.31 135 PHE A N 1
ATOM 1080 C CA . PHE A 1 135 ? 8.473 6.204 7.397 1.00 90.31 135 PHE A CA 1
ATOM 1081 C C . PHE A 1 135 ? 7.737 7.540 7.275 1.00 90.31 135 PHE A C 1
ATOM 1083 O O . PHE A 1 135 ? 8.357 8.574 7.498 1.00 90.31 135 PHE A O 1
ATOM 1090 N N . GLU A 1 136 ? 6.440 7.559 6.964 1.00 89.06 136 GLU A N 1
ATOM 1091 C CA . GLU A 1 136 ? 5.707 8.817 6.809 1.00 89.06 136 GLU A CA 1
ATOM 1092 C C . GLU A 1 136 ? 4.221 8.654 7.121 1.00 89.06 136 GLU A C 1
ATOM 1094 O O . GLU A 1 136 ? 3.619 7.620 6.823 1.00 89.06 136 GLU A O 1
ATOM 1099 N N . LYS A 1 137 ? 3.609 9.694 7.698 1.00 87.81 137 LYS A N 1
ATOM 1100 C CA . LYS A 1 137 ? 2.157 9.793 7.853 1.00 87.81 137 LYS A CA 1
ATOM 1101 C C . LYS A 1 137 ? 1.651 11.181 7.496 1.00 87.81 137 LYS A C 1
ATOM 1103 O O . LYS A 1 137 ? 2.318 12.174 7.774 1.00 87.81 137 LYS A O 1
ATOM 1108 N N . TRP A 1 138 ? 0.436 11.248 6.973 1.00 83.31 138 TRP A N 1
ATOM 1109 C CA . TRP A 1 138 ? -0.258 12.504 6.699 1.00 83.31 138 TRP A CA 1
ATOM 1110 C C . TRP A 1 138 ? -1.766 12.333 6.858 1.00 83.31 138 TRP A C 1
ATOM 1112 O O . TRP A 1 138 ? -2.289 11.220 6.873 1.00 83.31 138 TRP A O 1
ATOM 1122 N N . LYS A 1 139 ? -2.475 13.447 7.017 1.00 80.38 139 LYS A N 1
ATOM 1123 C CA . LYS A 1 139 ? -3.930 13.477 7.178 1.00 80.38 139 LYS A CA 1
ATOM 1124 C C . LYS A 1 139 ? -4.566 14.084 5.942 1.00 80.38 139 LYS A C 1
ATOM 1126 O O . LYS A 1 139 ? -4.055 15.060 5.400 1.00 80.38 139 LYS A O 1
ATOM 1131 N N . ILE A 1 140 ? -5.684 13.512 5.519 1.00 74.94 140 ILE A N 1
ATOM 1132 C CA . ILE A 1 140 ? -6.472 13.998 4.393 1.00 74.94 140 ILE A CA 1
ATOM 1133 C C . ILE A 1 140 ? -7.877 14.312 4.908 1.00 74.94 140 ILE A C 1
ATOM 1135 O O . ILE A 1 140 ? -8.576 13.383 5.319 1.00 74.94 140 ILE A O 1
ATOM 1139 N N . PRO A 1 141 ? -8.314 15.582 4.900 1.00 74.25 141 PRO A N 1
ATOM 1140 C CA . PRO A 1 141 ? -9.681 15.914 5.271 1.00 74.25 141 PRO A CA 1
ATOM 1141 C C . PRO A 1 141 ? -10.667 15.355 4.234 1.00 74.25 141 PRO A C 1
ATOM 1143 O O . PRO A 1 141 ? -10.407 15.389 3.028 1.00 74.25 141 PRO A O 1
ATOM 1146 N N . PHE A 1 142 ? -11.820 14.868 4.688 1.00 70.38 142 PHE A N 1
ATOM 1147 C CA . PHE A 1 142 ? -12.946 14.550 3.820 1.00 70.38 142 PHE A CA 1
ATOM 1148 C C . PHE A 1 142 ? -13.504 15.857 3.248 1.00 70.38 142 PHE A C 1
ATOM 1150 O O . PHE A 1 142 ? -14.186 16.608 3.942 1.00 70.38 142 PHE A O 1
ATOM 1157 N N . LYS A 1 143 ? -13.227 16.120 1.971 1.00 62.47 143 LYS A N 1
ATOM 1158 C CA . LYS A 1 143 ? -13.990 17.085 1.177 1.00 62.47 143 LYS A CA 1
ATOM 1159 C C . LYS A 1 143 ? -15.096 16.332 0.445 1.00 62.47 143 LYS A C 1
ATOM 1161 O O . LYS A 1 143 ? -14.842 15.261 -0.108 1.00 62.47 143 LYS A O 1
ATOM 1166 N N . ASP A 1 144 ? -16.318 16.854 0.478 1.00 58.31 144 ASP A N 1
ATOM 1167 C CA . ASP A 1 144 ? -17.454 16.215 -0.186 1.00 58.31 144 ASP A CA 1
ATOM 1168 C C . ASP A 1 144 ? -17.173 16.083 -1.696 1.00 58.31 144 ASP A C 1
ATOM 1170 O O . ASP A 1 144 ? -16.923 17.071 -2.380 1.00 58.31 144 ASP A O 1
ATOM 1174 N N . ASN A 1 145 ? -17.205 14.844 -2.202 1.00 54.69 145 ASN A N 1
ATOM 1175 C CA . ASN A 1 145 ? -17.076 14.467 -3.616 1.00 54.69 145 ASN A CA 1
ATOM 1176 C C . ASN A 1 145 ? -15.780 14.866 -4.358 1.00 54.69 145 ASN A C 1
ATOM 1178 O O . ASN A 1 145 ? -15.746 14.784 -5.588 1.00 54.69 145 ASN A O 1
ATOM 1182 N N . GLU A 1 146 ? -14.693 15.219 -3.667 1.00 55.03 146 GLU A N 1
ATOM 1183 C CA . GLU A 1 146 ? -13.400 15.470 -4.320 1.00 55.03 146 GLU A CA 1
ATOM 1184 C C . GLU A 1 146 ? -12.442 14.279 -4.175 1.00 55.03 146 GLU A C 1
ATOM 1186 O O . GLU A 1 146 ? -12.169 13.779 -3.082 1.00 55.03 146 GLU A O 1
ATOM 1191 N N . SER A 1 147 ? -11.862 13.841 -5.299 1.00 52.00 147 SER A N 1
ATOM 1192 C CA . SER A 1 147 ? -10.685 12.971 -5.276 1.00 52.00 147 SER A CA 1
ATOM 1193 C C . SER A 1 147 ? -9.509 13.776 -4.726 1.00 52.00 147 SER A C 1
ATOM 1195 O O . SER A 1 147 ? -8.839 14.488 -5.475 1.00 52.00 147 SER A O 1
ATOM 1197 N N . VAL A 1 148 ? -9.255 13.674 -3.422 1.00 53.03 148 VAL A N 1
ATOM 1198 C CA . VAL A 1 148 ? -8.120 14.347 -2.791 1.00 53.03 148 VAL A CA 1
ATOM 1199 C C . VAL A 1 148 ? -6.854 13.538 -3.048 1.00 53.03 148 VAL A C 1
ATOM 1201 O O . VAL A 1 148 ? -6.416 12.709 -2.253 1.00 53.03 148 VAL A O 1
ATOM 1204 N N . ILE A 1 149 ? -6.235 13.815 -4.190 1.00 51.41 149 ILE A N 1
ATOM 1205 C CA . ILE A 1 149 ? -4.789 13.654 -4.308 1.00 51.41 149 ILE A CA 1
ATOM 1206 C C . ILE A 1 149 ? -4.198 14.699 -3.354 1.00 51.41 149 ILE A C 1
ATOM 1208 O O . ILE A 1 149 ? -4.650 15.848 -3.403 1.00 51.41 149 ILE A O 1
ATOM 1212 N N . PRO A 1 150 ? -3.209 14.373 -2.512 1.00 52.81 150 PRO A N 1
ATOM 1213 C CA . PRO A 1 150 ? -2.363 15.391 -1.910 1.00 52.81 150 PRO A CA 1
ATOM 1214 C C . PRO A 1 150 ? -1.608 16.095 -3.056 1.00 52.81 150 PRO A C 1
ATOM 1216 O O . PRO A 1 150 ? -0.489 15.736 -3.398 1.00 52.81 150 PRO A O 1
ATOM 1219 N N . LYS A 1 151 ? -2.280 17.017 -3.760 1.00 47.34 151 LYS A N 1
ATOM 1220 C CA . LYS A 1 151 ? -1.778 17.660 -4.986 1.00 47.34 151 LYS A CA 1
ATOM 1221 C C . LYS A 1 151 ? -0.565 18.542 -4.691 1.00 47.34 151 LYS A C 1
ATOM 1223 O O . LYS A 1 151 ? 0.301 18.662 -5.544 1.00 47.34 151 LYS A O 1
ATOM 1228 N N . ASP A 1 152 ? -0.480 19.034 -3.455 1.00 48.62 152 ASP A N 1
ATOM 1229 C CA . ASP A 1 152 ? 0.526 20.003 -3.014 1.00 48.62 152 ASP A CA 1
ATOM 1230 C C . ASP A 1 152 ? 1.351 19.520 -1.817 1.00 48.62 152 ASP A C 1
ATOM 1232 O O . ASP A 1 152 ? 2.045 20.303 -1.173 1.00 48.62 152 ASP A O 1
ATOM 1236 N N . THR A 1 153 ? 1.261 18.240 -1.459 1.00 53.84 153 THR A N 1
ATOM 1237 C CA . THR A 1 153 ? 2.101 17.695 -0.390 1.00 53.84 153 THR A CA 1
ATOM 1238 C C . THR A 1 153 ? 3.261 16.987 -1.059 1.00 53.84 153 THR A C 1
ATOM 1240 O O . THR A 1 153 ? 3.113 15.885 -1.583 1.00 53.84 153 THR A O 1
ATOM 1243 N N . ASP A 1 154 ? 4.401 17.671 -1.087 1.00 63.94 154 ASP A N 1
ATOM 1244 C CA . ASP A 1 154 ? 5.704 17.131 -1.468 1.00 63.94 154 ASP A CA 1
ATOM 1245 C C . ASP A 1 154 ? 6.125 16.085 -0.418 1.00 63.94 154 ASP A C 1
ATOM 1247 O O . ASP A 1 154 ? 6.972 16.319 0.444 1.00 63.94 154 ASP A O 1
ATOM 1251 N N . THR A 1 155 ? 5.392 14.967 -0.387 1.00 75.38 155 THR A N 1
ATOM 1252 C CA . THR A 1 155 ? 5.577 13.897 0.589 1.00 75.38 155 THR A CA 1
ATOM 1253 C C . THR A 1 155 ? 6.828 13.112 0.259 1.00 75.38 155 THR A C 1
ATOM 1255 O O . THR A 1 155 ? 7.188 12.901 -0.907 1.00 75.38 155 THR A O 1
ATOM 1258 N N . GLN A 1 156 ? 7.463 12.593 1.302 1.00 83.06 156 GLN A N 1
ATOM 1259 C CA . GLN A 1 156 ? 8.584 11.683 1.132 1.00 83.06 156 GLN A CA 1
ATOM 1260 C C . GLN A 1 156 ? 8.149 10.433 0.347 1.00 83.06 156 GLN A C 1
ATOM 1262 O O . GLN A 1 156 ? 8.903 9.930 -0.485 1.00 83.06 156 GLN A O 1
ATOM 1267 N N . PHE A 1 157 ? 6.913 9.976 0.548 1.00 82.88 157 PHE A N 1
ATOM 1268 C CA . PHE A 1 157 ? 6.286 8.889 -0.185 1.00 82.88 157 PHE A CA 1
ATOM 1269 C C . PHE A 1 157 ? 6.206 9.198 -1.678 1.00 82.88 157 PHE A C 1
ATOM 1271 O O . PHE A 1 157 ? 6.641 8.365 -2.465 1.00 82.88 157 PHE A O 1
ATOM 1278 N N . LYS A 1 158 ? 5.715 10.378 -2.090 1.00 80.81 158 LYS A N 1
ATOM 1279 C CA . LYS A 1 158 ? 5.615 10.733 -3.515 1.00 80.81 158 LYS A CA 1
ATOM 1280 C C . LYS A 1 158 ? 6.984 10.683 -4.184 1.00 80.81 158 LYS A C 1
ATOM 1282 O O . LYS A 1 158 ? 7.104 10.112 -5.268 1.00 80.81 158 LYS A O 1
ATOM 1287 N N . LYS A 1 159 ? 8.011 11.229 -3.528 1.00 84.44 159 LYS A N 1
ATOM 1288 C CA . LYS A 1 159 ? 9.383 11.204 -4.043 1.00 84.44 159 LYS A CA 1
ATOM 1289 C C . LYS A 1 159 ? 9.909 9.773 -4.180 1.00 84.44 159 LYS A C 1
ATOM 1291 O O . LYS A 1 159 ? 10.277 9.366 -5.277 1.00 84.44 159 LYS A O 1
ATOM 1296 N N . ILE A 1 160 ? 9.865 8.993 -3.098 1.00 86.62 160 ILE A N 1
ATOM 1297 C CA . ILE A 1 160 ? 10.371 7.611 -3.076 1.00 86.62 160 ILE A CA 1
ATOM 1298 C C . ILE A 1 160 ? 9.606 6.724 -4.067 1.00 86.62 160 ILE A C 1
ATOM 1300 O O . ILE A 1 160 ? 10.199 5.912 -4.773 1.00 86.62 160 ILE A O 1
ATOM 1304 N N . PHE A 1 161 ? 8.284 6.872 -4.141 1.00 86.94 161 PHE A N 1
ATOM 1305 C CA . PHE A 1 161 ? 7.456 6.095 -5.054 1.00 86.94 161 PHE A CA 1
ATOM 1306 C C . PHE A 1 161 ? 7.691 6.486 -6.518 1.00 86.94 161 PHE A C 1
ATOM 1308 O O . PHE A 1 161 ? 7.689 5.619 -7.387 1.00 86.94 161 PHE A O 1
ATOM 1315 N N . SER A 1 162 ? 7.955 7.765 -6.803 1.00 86.50 162 SER A N 1
ATOM 1316 C CA . SER A 1 162 ? 8.327 8.197 -8.157 1.00 86.50 162 SER A CA 1
ATOM 1317 C C . SER A 1 162 ? 9.676 7.613 -8.572 1.00 86.50 162 SER A C 1
ATOM 1319 O O . SER A 1 162 ? 9.786 7.090 -9.677 1.00 86.50 162 SER A O 1
ATOM 1321 N N . GLU A 1 163 ? 10.673 7.621 -7.682 1.00 88.31 163 GLU A N 1
ATOM 1322 C CA . GLU A 1 163 ? 11.965 6.951 -7.906 1.00 88.31 163 GLU A CA 1
ATOM 1323 C C . GLU A 1 163 ? 11.781 5.440 -8.135 1.00 88.31 163 GLU A C 1
ATOM 1325 O O . GLU A 1 163 ? 12.413 4.853 -9.014 1.00 88.31 163 GLU A O 1
ATOM 1330 N N . PHE A 1 164 ? 10.857 4.805 -7.406 1.00 89.00 164 PHE A N 1
ATOM 1331 C CA . PHE A 1 164 ? 10.487 3.413 -7.648 1.00 89.00 164 PHE A CA 1
ATOM 1332 C C . PHE A 1 164 ? 9.889 3.204 -9.046 1.00 89.00 164 PHE A C 1
ATOM 1334 O O . PHE A 1 164 ? 10.363 2.321 -9.760 1.00 89.00 164 PHE A O 1
ATOM 1341 N N . ILE A 1 165 ? 8.910 4.012 -9.469 1.00 87.50 165 ILE A N 1
ATOM 1342 C CA . ILE A 1 165 ? 8.328 3.930 -10.820 1.00 87.50 165 ILE A CA 1
ATOM 1343 C C . ILE A 1 165 ? 9.424 4.088 -11.879 1.00 87.50 165 ILE A C 1
ATOM 1345 O O . ILE A 1 165 ? 9.502 3.258 -12.782 1.00 87.50 165 ILE A O 1
ATOM 1349 N N . VAL A 1 166 ? 10.301 5.088 -11.733 1.00 88.19 166 VAL A N 1
ATOM 1350 C CA . VAL A 1 166 ? 11.449 5.310 -12.629 1.00 88.19 166 VAL A CA 1
ATOM 1351 C C . VAL A 1 166 ? 12.293 4.042 -12.736 1.00 88.19 166 VAL A C 1
ATOM 1353 O O . VAL A 1 166 ? 12.482 3.539 -13.839 1.00 88.19 166 VAL A O 1
ATOM 1356 N N . SER A 1 167 ? 12.693 3.450 -11.604 1.00 89.25 167 SER A N 1
ATOM 1357 C CA . SER A 1 167 ? 13.494 2.214 -11.601 1.00 89.25 167 SER A CA 1
ATOM 1358 C C . SER A 1 167 ? 12.799 1.046 -12.315 1.00 89.25 167 SER A C 1
ATOM 1360 O O . SER A 1 167 ? 13.439 0.233 -12.982 1.00 89.25 167 SER A O 1
ATOM 1362 N N . GLN A 1 168 ? 11.470 0.950 -12.197 1.00 88.31 168 GLN A N 1
ATOM 1363 C CA . GLN A 1 168 ? 10.696 -0.099 -12.853 1.00 88.31 168 GLN A CA 1
ATOM 1364 C C . GLN A 1 168 ? 10.539 0.139 -14.356 1.00 88.31 168 GLN A C 1
ATOM 1366 O O . GLN A 1 168 ? 10.479 -0.829 -15.113 1.00 88.31 168 GLN A O 1
ATOM 1371 N N . MET A 1 169 ? 10.475 1.397 -14.784 1.00 86.50 169 MET A N 1
ATOM 1372 C CA . MET A 1 169 ? 10.405 1.786 -16.191 1.00 86.50 169 MET A CA 1
ATOM 1373 C C . MET A 1 169 ? 11.752 1.611 -16.897 1.00 86.50 169 MET A C 1
ATOM 1375 O O . MET A 1 169 ? 11.802 1.029 -17.978 1.00 86.50 169 MET A O 1
ATOM 1379 N N . GLU A 1 170 ? 12.852 2.004 -16.251 1.00 87.81 170 GLU A N 1
ATOM 1380 C CA . GLU A 1 170 ? 14.217 1.765 -16.744 1.00 87.81 170 GLU A CA 1
ATOM 1381 C C . GLU A 1 170 ? 14.478 0.272 -16.967 1.00 87.81 170 GLU A C 1
ATOM 1383 O O . GLU A 1 170 ? 15.028 -0.124 -17.996 1.00 87.81 170 GLU A O 1
ATOM 1388 N N . ARG A 1 171 ? 14.005 -0.575 -16.044 1.00 87.00 171 ARG A N 1
ATOM 1389 C CA . ARG A 1 171 ? 14.093 -2.038 -16.145 1.00 87.00 171 ARG A CA 1
ATOM 1390 C C . ARG A 1 171 ? 13.426 -2.598 -17.403 1.00 87.00 171 ARG A C 1
ATOM 1392 O O . ARG A 1 171 ? 13.895 -3.599 -17.936 1.00 87.00 171 ARG A O 1
ATOM 1399 N N . ILE A 1 172 ? 12.320 -2.004 -17.845 1.00 86.56 172 ILE A N 1
ATOM 1400 C CA . ILE A 1 172 ? 11.603 -2.425 -19.060 1.00 86.56 172 ILE A CA 1
ATOM 1401 C C . ILE A 1 172 ? 12.010 -1.611 -20.294 1.00 86.56 172 ILE A C 1
ATOM 1403 O O . ILE A 1 172 ? 11.353 -1.722 -21.327 1.00 86.56 172 ILE A O 1
ATOM 1407 N N . HIS A 1 173 ? 13.088 -0.825 -20.188 1.00 86.06 173 HIS A N 1
ATOM 1408 C CA . HIS A 1 173 ? 13.622 0.045 -21.237 1.00 86.06 173 HIS A CA 1
ATOM 1409 C C . HIS A 1 173 ? 12.616 1.085 -21.761 1.00 86.06 173 HIS A C 1
ATOM 1411 O O . HIS A 1 173 ? 12.671 1.469 -22.928 1.00 86.06 173 HIS A O 1
ATOM 1417 N N . GLU A 1 174 ? 11.708 1.555 -20.902 1.00 82.94 174 GLU A N 1
ATOM 1418 C CA . GLU A 1 174 ? 10.743 2.601 -21.245 1.00 82.94 174 GLU A CA 1
ATOM 1419 C C . GLU A 1 174 ? 11.357 3.993 -21.035 1.00 82.94 174 GLU A C 1
ATOM 1421 O O . GLU A 1 174 ? 11.845 4.307 -19.948 1.00 82.94 174 GLU A O 1
ATOM 1426 N N . THR A 1 175 ? 11.338 4.838 -22.069 1.00 73.88 175 THR A N 1
ATOM 1427 C CA . THR A 1 175 ? 12.071 6.119 -22.084 1.00 73.88 175 THR A CA 1
ATOM 1428 C C . THR A 1 175 ? 11.221 7.331 -21.700 1.00 73.88 175 THR A C 1
ATOM 1430 O O . THR A 1 175 ? 11.770 8.364 -21.323 1.00 73.88 175 THR A O 1
ATOM 1433 N N . ASP A 1 176 ? 9.889 7.224 -21.729 1.00 71.94 176 ASP A N 1
ATOM 1434 C CA . ASP A 1 176 ? 8.962 8.345 -21.477 1.00 71.94 176 ASP A CA 1
ATOM 1435 C C . ASP A 1 176 ? 8.617 8.548 -19.980 1.00 71.94 176 ASP A C 1
ATOM 1437 O O . ASP A 1 176 ? 7.536 9.016 -19.616 1.00 71.94 176 ASP A O 1
ATOM 1441 N N . VAL A 1 177 ? 9.559 8.233 -19.087 1.00 68.56 177 VAL A N 1
ATOM 1442 C CA . VAL A 1 177 ? 9.370 8.083 -17.630 1.00 68.56 177 VAL A CA 1
ATOM 1443 C C . VAL A 1 177 ? 8.670 9.271 -16.954 1.00 68.56 177 VAL A C 1
ATOM 1445 O O . VAL A 1 177 ? 7.756 9.084 -16.148 1.00 68.56 177 VAL A O 1
ATOM 1448 N N . GLY A 1 178 ? 9.046 10.503 -17.311 1.00 66.12 178 GLY A N 1
ATOM 1449 C CA . GLY A 1 178 ? 8.536 11.718 -16.663 1.00 66.12 178 GLY A CA 1
ATOM 1450 C C . GLY A 1 178 ? 7.035 11.969 -16.850 1.00 66.12 178 GLY A C 1
ATOM 1451 O O . GLY A 1 178 ? 6.428 12.637 -16.019 1.00 66.12 178 GLY A O 1
ATOM 1452 N N . LYS A 1 179 ? 6.407 11.425 -17.903 1.00 66.75 179 LYS A N 1
ATOM 1453 C CA . LYS A 1 179 ? 4.953 11.565 -18.121 1.00 66.75 179 LYS A CA 1
ATOM 1454 C C . LYS A 1 179 ? 4.133 10.612 -17.251 1.00 66.75 179 LYS A C 1
ATOM 1456 O O . LYS A 1 179 ? 2.968 10.894 -16.969 1.00 66.75 179 LYS A O 1
ATOM 1461 N N . PHE A 1 180 ? 4.719 9.484 -16.854 1.00 68.25 180 PHE A N 1
ATOM 1462 C CA . PHE A 1 180 ? 4.005 8.409 -16.171 1.00 68.25 180 PHE A CA 1
ATOM 1463 C C . PHE A 1 180 ? 4.067 8.529 -14.652 1.00 68.25 180 PHE A C 1
ATOM 1465 O O . PHE A 1 180 ? 3.105 8.152 -13.990 1.00 68.25 180 PHE A O 1
ATOM 1472 N N . THR A 1 181 ? 5.135 9.087 -14.081 1.00 70.94 181 THR A N 1
ATOM 1473 C CA . THR A 1 181 ? 5.299 9.172 -12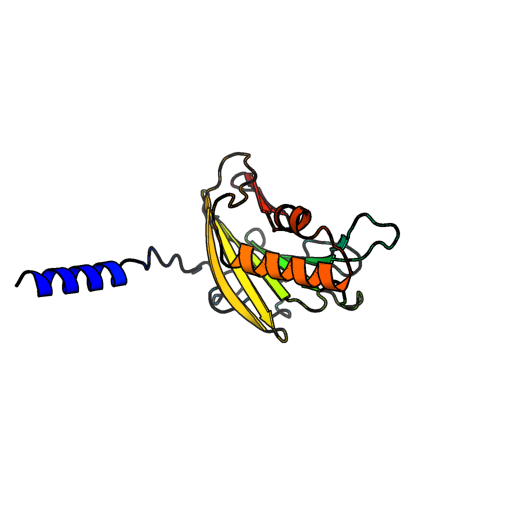.619 1.00 70.94 181 THR A CA 1
ATOM 1474 C C . THR A 1 181 ? 4.121 9.873 -11.937 1.00 70.94 181 THR A C 1
ATOM 1476 O O . THR A 1 181 ? 3.514 9.294 -11.043 1.00 70.94 181 THR A O 1
ATOM 1479 N N . ASP A 1 182 ? 3.693 11.046 -12.408 1.00 71.56 182 ASP A N 1
ATOM 1480 C CA . ASP A 1 182 ? 2.543 11.764 -11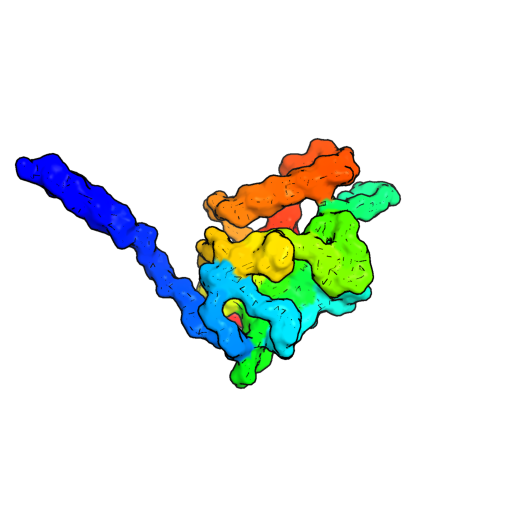.826 1.00 71.56 182 ASP A CA 1
ATOM 1481 C C . ASP A 1 182 ? 1.185 11.067 -12.054 1.00 71.56 182 ASP A C 1
ATOM 1483 O O . ASP A 1 182 ? 0.223 11.275 -11.300 1.00 71.56 182 ASP A O 1
ATOM 1487 N N . GLN A 1 183 ? 1.074 10.248 -13.101 1.00 73.12 183 GLN A N 1
ATOM 1488 C CA . GLN A 1 183 ? -0.136 9.473 -13.389 1.00 73.12 183 GLN A CA 1
ATOM 1489 C C . GLN A 1 183 ? -0.211 8.193 -12.565 1.00 73.12 183 GLN A C 1
ATOM 1491 O O . GLN A 1 183 ? -1.311 7.753 -12.264 1.00 73.12 183 GLN A O 1
ATOM 1496 N N . LEU A 1 184 ? 0.938 7.617 -12.214 1.00 76.88 184 LEU A N 1
ATOM 1497 C CA . LEU A 1 184 ? 1.054 6.327 -11.541 1.00 76.88 184 LEU A CA 1
ATOM 1498 C C . LEU A 1 184 ? 1.232 6.445 -10.022 1.00 76.88 184 LEU A C 1
ATOM 1500 O O . LEU A 1 184 ? 1.204 5.431 -9.327 1.00 76.88 184 LEU A O 1
ATOM 1504 N N . VAL A 1 185 ? 1.411 7.659 -9.490 1.00 74.69 185 VAL A N 1
ATOM 1505 C CA . VAL A 1 185 ? 1.423 7.890 -8.040 1.00 74.69 185 VAL A CA 1
ATOM 1506 C C . VAL A 1 185 ? 0.025 7.617 -7.461 1.00 74.69 185 VAL A C 1
ATOM 1508 O O . VAL A 1 185 ? -0.955 8.184 -7.951 1.00 74.69 185 VAL A O 1
ATOM 1511 N N . PRO A 1 186 ? -0.079 6.828 -6.375 1.00 73.50 186 PRO A N 1
ATOM 1512 C CA . PRO A 1 186 ? -1.343 6.481 -5.739 1.00 73.50 186 PRO A CA 1
ATOM 1513 C C . PRO A 1 186 ? -2.182 7.685 -5.330 1.00 73.50 186 PRO A C 1
ATOM 1515 O O . PRO A 1 186 ? -1.675 8.685 -4.813 1.00 73.50 186 PRO A O 1
ATOM 1518 N N . ARG A 1 187 ? -3.500 7.561 -5.497 1.00 71.44 187 ARG A N 1
ATOM 1519 C CA . ARG A 1 187 ? -4.464 8.636 -5.242 1.00 71.44 187 ARG A CA 1
ATOM 1520 C C . ARG A 1 187 ? -5.511 8.164 -4.255 1.00 71.44 187 ARG A C 1
ATOM 1522 O O . ARG A 1 187 ? -6.157 7.147 -4.467 1.00 71.44 187 ARG A O 1
ATOM 1529 N N . LEU A 1 188 ? -5.761 8.915 -3.188 1.00 65.12 188 LEU A N 1
ATOM 1530 C CA . LEU A 1 188 ? -6.927 8.626 -2.360 1.00 65.12 188 LEU A CA 1
ATOM 1531 C C . LEU A 1 188 ? -8.170 9.210 -3.042 1.00 65.12 188 LEU A C 1
ATOM 1533 O O . LEU A 1 188 ? -8.259 10.418 -3.261 1.00 65.12 188 LEU A O 1
ATOM 1537 N N . GLN A 1 189 ? -9.143 8.360 -3.370 1.00 65.25 189 GLN A N 1
ATOM 1538 C CA . GLN A 1 189 ? -10.466 8.820 -3.769 1.00 65.25 189 GLN A CA 1
ATOM 1539 C C . GLN A 1 189 ? -11.418 8.702 -2.583 1.00 65.25 189 GLN A C 1
ATOM 1541 O O . GLN A 1 189 ? -11.813 7.617 -2.152 1.00 65.25 189 GLN A O 1
ATOM 1546 N N . ILE A 1 190 ? -11.825 9.853 -2.073 1.00 61.56 190 ILE A N 1
ATOM 1547 C CA . ILE A 1 190 ? -12.880 9.956 -1.077 1.00 61.56 190 ILE A CA 1
ATOM 1548 C C . ILE A 1 190 ? -14.194 10.118 -1.840 1.00 61.56 190 ILE A C 1
ATOM 1550 O O . ILE A 1 190 ? -14.352 11.067 -2.601 1.00 61.56 190 ILE A O 1
ATOM 1554 N N . LEU A 1 191 ? -15.130 9.182 -1.664 1.00 58.44 191 LEU A N 1
ATOM 1555 C CA . LEU A 1 191 ? -16.465 9.292 -2.260 1.00 58.44 191 LEU A CA 1
ATOM 1556 C C . LEU A 1 191 ? -17.423 9.985 -1.292 1.00 58.44 191 LEU A C 1
ATOM 1558 O O . LEU A 1 191 ? -18.195 10.839 -1.699 1.00 58.44 191 LEU A O 1
ATOM 1562 N N . ASN A 1 192 ? -17.378 9.631 -0.006 1.00 58.44 192 ASN A N 1
ATOM 1563 C CA . ASN A 1 192 ? -18.070 10.337 1.072 1.00 58.44 192 ASN A CA 1
ATOM 1564 C C . ASN A 1 192 ? -17.514 9.917 2.446 1.00 58.44 192 ASN A C 1
ATOM 1566 O O . ASN A 1 192 ? -16.691 9.009 2.550 1.00 58.44 192 ASN A O 1
ATOM 1570 N N . LYS A 1 193 ? -18.037 10.519 3.523 1.00 57.38 193 LYS A N 1
ATOM 1571 C CA . LYS A 1 193 ? -17.647 10.253 4.926 1.00 57.38 193 LYS A CA 1
ATOM 1572 C C . LYS A 1 193 ? -17.715 8.778 5.360 1.00 57.38 193 LYS A C 1
ATOM 1574 O O . LYS A 1 193 ? -17.145 8.420 6.386 1.00 57.38 193 LYS A O 1
ATOM 1579 N N . LYS A 1 194 ? -18.454 7.929 4.636 1.00 58.09 194 LYS A N 1
ATOM 1580 C CA . LYS A 1 194 ? -18.601 6.487 4.906 1.00 58.09 194 LYS A CA 1
ATOM 1581 C C . LYS A 1 194 ? -17.878 5.605 3.883 1.00 58.09 194 LYS A C 1
ATOM 1583 O O . LYS A 1 194 ? -17.613 4.447 4.186 1.00 58.09 194 LYS A O 1
ATOM 1588 N N . ASN A 1 195 ? -17.550 6.144 2.710 1.00 62.12 195 ASN A N 1
ATOM 1589 C CA . ASN A 1 195 ? -16.999 5.412 1.577 1.00 62.12 195 ASN A CA 1
ATOM 1590 C C . ASN A 1 195 ? -15.759 6.140 1.043 1.00 62.12 195 ASN A C 1
ATOM 1592 O O . ASN A 1 195 ? -15.862 7.174 0.384 1.00 62.12 195 ASN A O 1
ATOM 1596 N N . TYR A 1 196 ? -14.582 5.573 1.284 1.00 63.88 196 TYR A N 1
ATOM 1597 C CA . TYR A 1 196 ? -13.331 5.996 0.661 1.00 63.88 196 TYR A CA 1
ATOM 1598 C C . TYR A 1 196 ? -12.617 4.777 0.078 1.00 63.88 196 TYR A C 1
ATOM 1600 O O . TYR A 1 196 ? -12.784 3.653 0.561 1.00 63.88 196 TYR A O 1
ATOM 1608 N N . LEU A 1 197 ? -11.843 5.007 -0.975 1.00 66.69 197 LEU A N 1
ATOM 1609 C CA . LEU A 1 197 ? -11.041 4.008 -1.662 1.00 66.69 197 LEU A CA 1
ATOM 1610 C C . LEU A 1 197 ? -9.655 4.602 -1.916 1.00 66.69 197 LEU A C 1
ATOM 1612 O O . LEU A 1 197 ? -9.525 5.763 -2.302 1.00 66.69 197 LEU A O 1
ATOM 1616 N N . ILE A 1 198 ? -8.608 3.807 -1.737 1.00 64.75 198 ILE A N 1
ATOM 1617 C CA . ILE A 1 198 ? -7.306 4.153 -2.299 1.00 64.75 198 ILE A CA 1
ATOM 1618 C C . ILE A 1 198 ? -7.359 3.723 -3.769 1.00 64.75 198 ILE A C 1
ATOM 1620 O O . ILE A 1 198 ? -7.541 2.541 -4.056 1.00 64.75 198 ILE A O 1
ATOM 1624 N N . LYS A 1 199 ? -7.255 4.674 -4.699 1.00 68.25 199 LYS A N 1
ATOM 1625 C CA . LYS A 1 199 ? -6.922 4.354 -6.082 1.00 68.25 199 LYS A CA 1
ATOM 1626 C C . LYS A 1 199 ? -5.419 4.083 -6.160 1.00 68.25 199 LYS A C 1
ATOM 1628 O O . LYS A 1 199 ? -4.628 4.892 -5.674 1.00 68.25 199 LYS A O 1
ATOM 1633 N N . PRO A 1 200 ? -5.020 2.968 -6.770 1.00 60.12 200 PRO A N 1
ATOM 1634 C CA . PRO A 1 200 ? -3.615 2.613 -6.913 1.00 60.12 200 PRO A CA 1
ATOM 1635 C C . PRO A 1 200 ? -2.844 3.607 -7.801 1.00 60.12 200 PRO A C 1
ATOM 1637 O O . PRO A 1 200 ? -1.631 3.691 -7.649 1.00 60.12 200 PRO A O 1
ATOM 1640 N N . PHE A 1 201 ? -3.535 4.348 -8.683 1.00 65.88 201 PHE A N 1
ATOM 1641 C CA . PHE A 1 201 ? -3.039 5.416 -9.563 1.00 65.88 201 PHE A CA 1
ATOM 1642 C C . PHE A 1 201 ? -4.219 6.242 -10.120 1.00 65.88 201 PHE A C 1
ATOM 1644 O O . PHE A 1 201 ? -5.355 5.705 -10.164 1.00 65.88 201 PHE A O 1
#

Foldseek 3Di:
DVVVVVVVVVVVVVVPVPPDPPQCCVCAANDRVLQFFDPQPPDPQKDFPQPDQLQKDFDADPDPVRQGLKIKHWIWRGHPVHRLATKIKIWIAASPFDSNHSHGHTAKMWIWHLPDQFKIKIWIWGADPNTTGTDDIDIDTDDAQDFDDVPPPPDPLLVVVLVSSVVSCVVVVHDPSVVCSVVQPWTKGDNHSSDTDIRRD